Protein AF-A0A819PS19-F1 (afdb_monomer_lite)

Radius of gyration: 42.3 Å; chains: 1; bounding box: 93×49×144 Å

Structure (mmCIF, N/CA/C/O backbone):
data_AF-A0A819PS19-F1
#
_entry.id   AF-A0A819PS19-F1
#
loop_
_atom_site.group_PDB
_atom_site.id
_atom_site.type_symbol
_atom_site.label_atom_id
_atom_site.label_alt_id
_atom_site.label_comp_id
_atom_site.label_asym_id
_atom_site.label_entity_id
_atom_site.label_seq_id
_atom_site.pdbx_PDB_ins_code
_atom_site.Cartn_x
_atom_site.Cartn_y
_atom_site.Cartn_z
_atom_site.occupancy
_atom_site.B_iso_or_equiv
_atom_site.auth_seq_id
_atom_site.auth_comp_id
_atom_site.auth_asym_id
_atom_site.auth_atom_id
_atom_site.pdbx_PDB_model_num
ATOM 1 N N . MET A 1 1 ? 15.460 9.530 -66.353 1.00 40.47 1 MET A N 1
ATOM 2 C CA . MET A 1 1 ? 14.872 9.991 -65.080 1.00 40.47 1 MET A CA 1
ATOM 3 C C . MET A 1 1 ? 14.607 8.757 -64.236 1.00 40.47 1 MET A C 1
ATOM 5 O O . MET A 1 1 ? 13.684 8.017 -64.542 1.00 40.47 1 MET A O 1
ATOM 9 N N . SER A 1 2 ? 15.493 8.446 -63.293 1.00 43.25 2 SER A N 1
ATOM 10 C CA . SER A 1 2 ? 15.331 7.317 -62.375 1.00 43.25 2 SER A CA 1
ATOM 11 C C . SER A 1 2 ? 14.360 7.719 -61.266 1.00 43.25 2 SER A C 1
ATOM 13 O O . SER A 1 2 ? 14.665 8.614 -60.482 1.00 43.25 2 SER A O 1
ATOM 15 N N . ASN A 1 3 ? 13.186 7.085 -61.230 1.00 42.41 3 ASN A N 1
ATOM 16 C CA . ASN A 1 3 ? 12.263 7.154 -60.099 1.00 42.41 3 ASN A CA 1
ATOM 17 C C . ASN A 1 3 ? 12.910 6.439 -58.907 1.00 42.41 3 ASN A C 1
ATOM 19 O O . ASN A 1 3 ? 12.763 5.228 -58.755 1.00 42.41 3 ASN A O 1
ATOM 23 N N . GLU A 1 4 ? 13.659 7.168 -58.083 1.00 57.03 4 GLU A N 1
ATOM 24 C CA . GLU A 1 4 ? 14.061 6.668 -56.771 1.00 57.03 4 GLU A CA 1
ATOM 25 C C . GLU A 1 4 ? 12.809 6.615 -55.892 1.00 57.03 4 GLU A C 1
ATOM 27 O O . GLU A 1 4 ? 12.261 7.644 -55.496 1.00 57.03 4 GLU A O 1
ATOM 32 N N . GLN A 1 5 ? 12.301 5.406 -55.642 1.00 56.78 5 GLN A N 1
ATOM 33 C CA . GLN A 1 5 ? 11.269 5.220 -54.629 1.00 56.78 5 GLN A CA 1
ATOM 34 C C . GLN A 1 5 ? 11.842 5.623 -53.262 1.00 56.78 5 GLN A C 1
ATOM 36 O O . GLN A 1 5 ? 12.982 5.263 -52.953 1.00 56.78 5 GLN A O 1
ATOM 41 N N . PRO A 1 6 ? 11.080 6.358 -52.434 1.00 65.69 6 PRO A N 1
ATOM 42 C CA . PRO A 1 6 ? 11.542 6.748 -51.113 1.00 65.69 6 PRO A CA 1
ATOM 43 C C . PRO A 1 6 ? 11.797 5.499 -50.266 1.00 65.69 6 PRO A C 1
ATOM 45 O O . PRO A 1 6 ? 10.946 4.614 -50.166 1.00 65.69 6 PRO A O 1
ATOM 48 N N . LEU A 1 7 ? 12.980 5.429 -49.656 1.00 71.69 7 LEU A N 1
ATOM 49 C CA . LEU A 1 7 ? 13.324 4.367 -48.716 1.00 71.69 7 LEU A CA 1
ATOM 50 C C . LEU A 1 7 ? 12.362 4.409 -47.523 1.00 71.69 7 LEU A C 1
ATOM 52 O O . LEU A 1 7 ? 12.175 5.458 -46.904 1.00 71.69 7 LEU A O 1
ATOM 56 N N . PHE A 1 8 ? 11.770 3.262 -47.187 1.00 81.19 8 PHE A N 1
ATOM 57 C CA . PHE A 1 8 ? 10.942 3.129 -45.993 1.00 81.19 8 PHE A CA 1
ATOM 58 C C . PHE A 1 8 ? 11.834 3.133 -44.746 1.00 81.19 8 PHE A C 1
ATOM 60 O O . PHE A 1 8 ? 12.722 2.292 -44.602 1.00 81.19 8 PHE A O 1
ATOM 67 N N . VAL A 1 9 ? 11.602 4.089 -43.847 1.00 85.44 9 VAL A N 1
ATOM 68 C CA . VAL A 1 9 ? 12.339 4.232 -42.588 1.00 85.44 9 VAL A CA 1
ATOM 69 C C . VAL A 1 9 ? 11.376 3.994 -41.434 1.00 85.44 9 VAL A C 1
ATOM 71 O O . VAL A 1 9 ? 10.322 4.620 -41.361 1.00 85.44 9 VAL A O 1
ATOM 74 N N . THR A 1 10 ? 11.761 3.114 -40.511 1.00 90.69 10 THR A N 1
ATOM 75 C CA . THR A 1 10 ? 11.010 2.830 -39.285 1.00 90.69 10 THR A CA 1
ATOM 76 C C . THR A 1 10 ? 11.926 2.924 -38.072 1.00 90.69 10 THR A C 1
ATOM 78 O O . THR A 1 10 ? 13.107 2.587 -38.152 1.00 90.69 10 THR A O 1
ATOM 81 N N . SER A 1 11 ? 11.371 3.359 -36.942 1.00 90.69 11 SER A N 1
ATOM 82 C CA . SER A 1 11 ? 12.041 3.333 -35.639 1.00 90.69 11 SER A CA 1
ATOM 83 C C . SER A 1 11 ? 11.528 2.152 -34.819 1.00 90.69 11 SER A C 1
ATOM 85 O O . SER A 1 11 ? 10.361 1.782 -34.953 1.00 90.69 11 SER A O 1
ATOM 87 N N . ARG A 1 12 ? 12.406 1.544 -34.016 1.00 91.00 12 ARG A N 1
ATOM 88 C CA . ARG A 1 12 ? 12.058 0.480 -33.067 1.00 91.00 12 ARG A CA 1
ATOM 89 C C . ARG A 1 12 ? 12.872 0.607 -31.785 1.00 91.00 12 ARG A C 1
ATOM 91 O O . ARG A 1 12 ? 14.078 0.867 -31.837 1.00 91.00 12 ARG A O 1
ATOM 98 N N . LYS A 1 13 ? 12.249 0.350 -30.634 1.00 91.56 13 LYS A N 1
ATOM 99 C CA . LYS A 1 13 ? 12.945 0.269 -29.346 1.00 91.56 13 LYS A CA 1
ATOM 100 C C . LYS A 1 13 ? 13.845 -0.969 -29.312 1.00 91.56 13 LYS A C 1
ATOM 102 O O . LYS A 1 13 ? 13.382 -2.102 -29.414 1.00 91.56 13 LYS A O 1
ATOM 107 N N . ALA A 1 14 ? 15.141 -0.774 -29.084 1.00 91.38 14 ALA A N 1
ATOM 108 C CA . ALA A 1 14 ? 16.037 -1.886 -28.783 1.00 91.38 14 ALA A CA 1
ATOM 109 C C . ALA A 1 14 ? 15.707 -2.475 -27.398 1.00 91.38 14 ALA A C 1
ATOM 111 O O . ALA A 1 14 ? 15.710 -1.753 -26.399 1.00 91.38 14 ALA A O 1
ATOM 112 N N . ILE A 1 15 ? 15.430 -3.780 -27.338 1.00 88.88 15 ILE A N 1
ATOM 113 C CA . ILE A 1 15 ? 15.146 -4.495 -26.079 1.00 88.88 15 ILE A CA 1
ATOM 114 C C . ILE A 1 15 ? 16.398 -5.095 -25.434 1.00 88.88 15 ILE A C 1
ATOM 116 O O . ILE A 1 15 ? 16.404 -5.343 -24.230 1.00 88.88 15 ILE A O 1
ATOM 120 N N . ASP A 1 16 ? 17.463 -5.269 -26.216 1.00 88.44 16 ASP A N 1
ATOM 121 C CA . ASP A 1 16 ? 18.774 -5.747 -25.786 1.00 88.44 16 ASP A CA 1
ATOM 122 C C . ASP A 1 16 ? 19.903 -5.013 -26.537 1.00 88.44 16 ASP A C 1
ATOM 124 O O . ASP A 1 16 ? 19.662 -4.114 -27.346 1.00 88.44 16 ASP A O 1
ATOM 128 N N . SER A 1 17 ? 21.152 -5.383 -26.247 1.00 87.94 17 SER A N 1
ATOM 129 C CA . SER A 1 17 ? 22.355 -4.752 -26.797 1.00 87.94 17 SER A CA 1
ATOM 130 C C . SER A 1 17 ? 22.923 -5.437 -28.048 1.00 87.94 17 SER A C 1
ATOM 132 O O . SER A 1 17 ? 24.065 -5.160 -28.410 1.00 87.94 17 SER A O 1
ATOM 134 N N . SER A 1 18 ? 22.194 -6.362 -28.683 1.00 89.31 18 SER A N 1
ATOM 135 C CA . SER A 1 18 ? 22.704 -7.136 -29.831 1.00 89.31 18 SER A CA 1
ATOM 136 C C . SER A 1 18 ? 22.846 -6.306 -31.113 1.00 89.31 18 SER A C 1
ATOM 138 O O . SER A 1 18 ? 23.678 -6.609 -31.970 1.00 89.31 18 SER A O 1
ATOM 140 N N . GLY A 1 19 ? 22.049 -5.243 -31.247 1.00 89.31 19 GLY A N 1
ATOM 141 C CA . GLY A 1 19 ? 22.040 -4.367 -32.413 1.00 89.31 19 GLY A CA 1
ATOM 142 C C . GLY A 1 19 ? 23.171 -3.339 -32.407 1.00 89.31 19 GLY A C 1
ATOM 143 O O . GLY A 1 19 ? 23.540 -2.771 -31.383 1.00 89.31 19 GLY A O 1
ATOM 144 N N . SER A 1 20 ? 23.699 -3.047 -33.592 1.00 91.06 20 SER A N 1
ATOM 145 C CA . SER A 1 20 ? 24.621 -1.930 -33.812 1.00 91.06 20 SER A CA 1
ATOM 146 C C . SER A 1 20 ? 24.423 -1.334 -35.203 1.00 91.06 20 SER A C 1
ATOM 148 O O . SER A 1 20 ? 23.801 -1.955 -36.066 1.00 91.06 20 SER A O 1
ATOM 150 N N . ILE A 1 21 ? 24.989 -0.161 -35.465 1.00 89.69 21 ILE A N 1
ATOM 151 C CA . ILE A 1 21 ? 24.982 0.414 -36.814 1.00 89.69 21 ILE A CA 1
ATOM 152 C C . ILE A 1 21 ? 25.516 -0.568 -37.856 1.00 89.69 21 ILE A C 1
ATOM 154 O O . ILE A 1 21 ? 26.572 -1.179 -37.652 1.00 89.69 21 ILE A O 1
ATOM 158 N N . GLY A 1 22 ? 24.810 -0.652 -38.984 1.00 87.94 22 GLY A N 1
ATOM 159 C CA . GLY A 1 22 ? 25.116 -1.545 -40.097 1.00 87.94 22 GLY A CA 1
ATOM 160 C C . GLY A 1 22 ? 24.682 -2.988 -39.850 1.00 87.94 22 GLY A C 1
ATOM 161 O O . GLY A 1 22 ? 25.028 -3.864 -40.638 1.00 87.94 22 GLY A O 1
ATOM 162 N N . SER A 1 23 ? 23.964 -3.265 -38.757 1.00 91.56 23 SER A N 1
ATOM 163 C CA . SER A 1 23 ? 23.399 -4.596 -38.530 1.00 91.56 23 SER A CA 1
ATOM 164 C C . SER A 1 23 ? 22.212 -4.842 -39.453 1.00 91.56 23 SER A C 1
ATOM 166 O O . SER A 1 23 ? 21.422 -3.933 -39.710 1.00 91.56 23 SER A O 1
ATOM 168 N N . LEU A 1 24 ? 22.101 -6.075 -39.937 1.00 91.06 24 LEU A N 1
ATOM 169 C CA . LEU A 1 24 ? 20.977 -6.556 -40.729 1.00 91.06 24 LEU A CA 1
ATOM 170 C C . LEU A 1 24 ? 19.857 -7.022 -39.799 1.00 91.06 24 LEU A C 1
ATOM 172 O O . LEU A 1 24 ? 20.121 -7.699 -38.801 1.00 91.06 24 LEU A O 1
ATOM 176 N N . TYR A 1 25 ? 18.621 -6.673 -40.140 1.00 92.25 25 TYR A N 1
ATOM 177 C CA . TYR A 1 25 ? 17.448 -6.897 -39.304 1.00 92.25 25 TYR A CA 1
ATOM 178 C C . TYR A 1 25 ? 16.324 -7.606 -40.067 1.00 92.25 25 TYR A C 1
ATOM 180 O O . TYR A 1 25 ? 15.948 -7.206 -41.173 1.00 92.25 25 TYR A O 1
ATOM 188 N N . ASP A 1 26 ? 15.770 -8.651 -39.459 1.00 92.44 26 ASP A N 1
ATOM 189 C CA . ASP A 1 26 ? 14.541 -9.313 -39.900 1.00 92.44 26 ASP A CA 1
ATOM 190 C C . ASP A 1 26 ? 13.353 -8.743 -39.116 1.00 92.44 26 ASP A C 1
ATOM 192 O O . ASP A 1 26 ? 13.200 -9.018 -37.928 1.00 92.44 26 ASP A O 1
ATOM 196 N N . GLY A 1 27 ? 12.511 -7.947 -39.776 1.00 90.44 27 GLY A N 1
ATOM 197 C CA . GLY A 1 27 ? 11.334 -7.331 -39.174 1.00 90.44 27 GLY A CA 1
ATOM 198 C C . GLY A 1 27 ? 10.174 -8.297 -38.938 1.00 90.44 27 GLY A C 1
ATOM 199 O O . GLY A 1 27 ? 9.263 -7.939 -38.201 1.00 90.44 27 GLY A O 1
ATOM 200 N N . TYR A 1 28 ? 10.199 -9.504 -39.517 1.00 89.81 28 TYR A N 1
ATOM 201 C CA . TYR A 1 28 ? 9.181 -10.528 -39.262 1.00 89.81 28 TYR A CA 1
ATOM 202 C C . TYR A 1 28 ? 9.463 -11.308 -37.978 1.00 89.81 28 TYR A C 1
ATOM 204 O O . TYR A 1 28 ? 8.532 -11.705 -37.282 1.00 89.81 28 TYR A O 1
ATOM 212 N N . LYS A 1 29 ? 10.744 -11.535 -37.668 1.00 90.44 29 LYS A N 1
ATOM 213 C CA . LYS A 1 29 ? 11.187 -12.252 -36.458 1.00 90.44 29 LYS A CA 1
ATOM 214 C C . LYS A 1 29 ? 11.742 -11.337 -35.368 1.00 90.44 29 LYS A C 1
ATOM 216 O O . LYS A 1 29 ? 12.111 -11.812 -34.301 1.00 90.44 29 LYS A O 1
ATOM 221 N N . ASP A 1 30 ? 11.842 -10.041 -35.651 1.00 91.31 30 ASP A N 1
ATOM 222 C CA . ASP A 1 30 ? 12.485 -9.036 -34.806 1.00 91.31 30 ASP A CA 1
ATOM 223 C C . ASP A 1 30 ? 13.920 -9.409 -34.382 1.00 91.31 30 ASP A C 1
ATOM 225 O O . ASP A 1 30 ? 14.344 -9.137 -33.257 1.00 91.31 30 ASP A O 1
ATOM 229 N N . LEU A 1 31 ? 14.688 -10.017 -35.294 1.00 91.50 31 LEU A N 1
ATOM 230 C CA . LEU A 1 31 ? 16.011 -10.584 -35.019 1.00 91.50 31 LEU A CA 1
ATOM 231 C C . LEU A 1 31 ? 17.136 -9.828 -35.740 1.00 91.50 31 LEU A C 1
ATOM 233 O O . LEU A 1 31 ? 17.014 -9.440 -36.904 1.00 91.50 31 LEU A O 1
ATOM 237 N N . ILE A 1 32 ? 18.275 -9.682 -35.059 1.00 91.62 32 ILE A N 1
ATOM 238 C CA . ILE A 1 32 ? 19.528 -9.226 -35.669 1.00 91.62 32 ILE A CA 1
ATOM 239 C C . ILE A 1 32 ? 20.214 -10.422 -36.333 1.00 91.62 32 ILE A C 1
ATOM 241 O O . ILE A 1 32 ? 20.606 -11.372 -35.662 1.00 91.62 32 ILE A O 1
ATOM 245 N N . LEU A 1 33 ? 20.373 -10.370 -37.655 1.00 90.31 33 LEU A N 1
ATOM 246 C CA . LEU A 1 33 ? 20.911 -11.485 -38.445 1.00 90.31 33 LEU A CA 1
ATOM 247 C C . LEU A 1 33 ? 22.439 -11.455 -38.579 1.00 90.31 33 LEU A C 1
ATOM 249 O O . LEU A 1 33 ? 23.057 -12.454 -38.939 1.00 90.31 33 LEU A O 1
ATOM 253 N N . GLY A 1 34 ? 23.057 -10.300 -38.340 1.00 87.06 34 GLY A N 1
ATOM 254 C CA . GLY A 1 34 ? 24.488 -10.093 -38.524 1.00 87.06 34 GLY A CA 1
ATOM 255 C C . GLY A 1 34 ? 24.812 -8.636 -38.816 1.00 87.06 34 GLY A C 1
ATOM 256 O O . GLY A 1 34 ? 23.978 -7.752 -38.619 1.00 87.06 34 GLY A O 1
ATOM 257 N N . LYS A 1 35 ? 26.031 -8.375 -39.293 1.00 84.25 35 LYS A N 1
ATOM 258 C CA . LYS A 1 35 ? 26.531 -7.019 -39.519 1.00 84.25 35 LYS A CA 1
ATOM 259 C C . LYS A 1 35 ? 27.259 -6.891 -40.845 1.00 84.25 35 LYS A C 1
ATOM 261 O O . LYS A 1 35 ? 28.036 -7.762 -41.222 1.00 84.25 35 LYS A O 1
ATOM 266 N N . VAL A 1 36 ? 27.024 -5.772 -41.517 1.00 82.38 36 VAL A N 1
ATOM 267 C CA . VAL A 1 36 ? 27.782 -5.363 -42.696 1.00 82.38 36 VAL A CA 1
ATOM 268 C C . VAL A 1 36 ? 29.120 -4.787 -42.244 1.00 82.38 36 VAL A C 1
ATOM 270 O O . VAL A 1 36 ? 29.173 -3.949 -41.337 1.00 82.38 36 VAL A O 1
ATOM 273 N N . ASN A 1 37 ? 30.209 -5.232 -42.871 1.00 76.25 37 ASN A N 1
ATOM 274 C CA . ASN A 1 37 ? 31.530 -4.655 -42.649 1.00 76.25 37 ASN A CA 1
ATOM 275 C C . ASN A 1 37 ? 31.554 -3.223 -43.195 1.00 76.25 37 ASN A C 1
ATOM 277 O O . ASN A 1 37 ? 31.761 -3.003 -44.382 1.00 76.25 37 ASN A O 1
ATOM 281 N N . MET A 1 38 ? 31.313 -2.269 -42.302 1.00 70.06 38 MET A N 1
ATOM 282 C CA . MET A 1 38 ? 31.350 -0.833 -42.569 1.00 70.06 38 MET A CA 1
ATOM 283 C C . MET A 1 38 ? 32.693 -0.267 -42.118 1.00 70.06 38 MET A C 1
ATOM 285 O O . MET A 1 38 ? 33.195 -0.637 -41.046 1.00 70.06 38 MET A O 1
ATOM 289 N N . SER A 1 39 ? 33.260 0.660 -42.888 1.00 71.19 39 SER A N 1
ATOM 290 C CA . SER A 1 39 ? 34.482 1.341 -42.465 1.00 71.19 39 SER A CA 1
ATOM 291 C C . SER A 1 39 ? 34.175 2.296 -41.301 1.00 71.19 39 SER A C 1
ATOM 293 O O . SER A 1 39 ? 33.093 2.874 -41.200 1.00 71.19 39 SER A O 1
ATOM 295 N N . SER A 1 40 ? 35.113 2.482 -40.368 1.00 65.19 40 SER A N 1
ATOM 296 C CA . SER A 1 40 ? 34.901 3.371 -39.209 1.00 65.19 40 SER A CA 1
ATOM 297 C C . SER A 1 40 ? 34.660 4.834 -39.599 1.00 65.19 40 SER A C 1
ATOM 299 O O . SER A 1 40 ? 34.047 5.573 -38.833 1.00 65.19 40 SER A O 1
ATOM 301 N N . LYS A 1 41 ? 35.095 5.237 -40.800 1.00 67.88 41 LYS A N 1
ATOM 302 C CA . LYS A 1 41 ? 34.913 6.584 -41.360 1.00 67.88 41 LYS A CA 1
ATOM 303 C C . LYS A 1 41 ? 33.461 6.890 -41.753 1.00 67.88 41 LYS A C 1
ATOM 305 O O . LYS A 1 41 ? 33.131 8.050 -41.960 1.00 67.88 41 LYS A O 1
ATOM 310 N N . GLU A 1 42 ? 32.597 5.879 -41.827 1.00 67.44 42 GLU A N 1
ATOM 311 C CA . GLU A 1 42 ? 31.190 6.015 -42.236 1.00 67.44 42 GLU A CA 1
ATOM 312 C C . GLU A 1 42 ? 30.239 6.324 -41.072 1.00 67.44 42 GLU A C 1
ATOM 314 O O . GLU A 1 42 ? 29.032 6.446 -41.279 1.00 67.44 42 GLU A O 1
ATOM 319 N N . LYS A 1 43 ? 30.754 6.451 -39.843 1.00 77.25 43 LYS A N 1
ATOM 320 C CA . LYS A 1 43 ? 29.940 6.665 -38.641 1.00 77.25 43 LYS A CA 1
ATOM 321 C C . LYS A 1 43 ? 30.090 8.080 -38.111 1.00 77.25 43 LYS A C 1
ATOM 323 O O . LYS A 1 43 ? 31.200 8.579 -37.932 1.00 77.25 43 LYS A O 1
ATOM 328 N N . ARG A 1 44 ? 28.960 8.703 -37.789 1.00 79.62 44 ARG A N 1
ATOM 329 C CA . ARG A 1 44 ? 28.891 9.951 -37.035 1.00 79.62 44 ARG A CA 1
ATOM 330 C C . ARG A 1 44 ? 28.438 9.651 -35.613 1.00 79.62 44 ARG A C 1
ATOM 332 O O . ARG A 1 44 ? 27.487 8.904 -35.404 1.00 79.62 44 ARG A O 1
ATOM 339 N N . HIS A 1 45 ? 29.116 10.264 -34.651 1.00 82.69 45 HIS A N 1
ATOM 340 C CA . HIS A 1 45 ? 28.726 10.242 -33.248 1.00 82.69 45 HIS A CA 1
ATOM 341 C C . HIS A 1 45 ? 28.249 11.635 -32.855 1.00 82.69 45 HIS A C 1
ATOM 343 O O . HIS A 1 45 ? 28.994 12.607 -33.000 1.00 82.69 45 HIS A O 1
ATOM 349 N N . GLN A 1 46 ? 27.027 11.731 -32.343 1.00 83.19 46 GLN A N 1
ATOM 350 C CA . GLN A 1 46 ? 26.508 12.955 -31.755 1.00 83.19 46 GLN A CA 1
ATOM 351 C C . GLN A 1 46 ? 26.243 12.710 -30.274 1.00 83.19 46 GLN A C 1
ATOM 353 O O . GLN A 1 46 ? 25.424 11.875 -29.899 1.00 83.19 46 GLN A O 1
ATOM 358 N N . ALA A 1 47 ? 26.966 13.428 -29.414 1.00 81.31 47 ALA A N 1
ATOM 359 C CA . ALA A 1 47 ? 26.689 13.395 -27.986 1.00 81.31 47 ALA A CA 1
ATOM 360 C C . ALA A 1 47 ? 25.274 13.939 -27.751 1.00 81.31 47 ALA A C 1
ATOM 362 O O . ALA A 1 47 ? 24.964 15.062 -28.149 1.00 81.31 47 ALA A O 1
ATOM 363 N N . HIS A 1 48 ? 24.429 13.142 -27.106 1.00 78.38 48 HIS A N 1
ATOM 364 C CA . HIS A 1 48 ? 23.050 13.502 -26.819 1.00 78.38 48 HIS A CA 1
ATOM 365 C C . HIS A 1 48 ? 22.717 12.993 -25.423 1.00 78.38 48 HIS A C 1
ATOM 367 O O . HIS A 1 48 ? 22.447 11.813 -25.230 1.00 78.38 48 HIS A O 1
ATOM 373 N N . LYS A 1 49 ? 22.783 13.891 -24.436 1.00 80.75 49 LYS A N 1
ATOM 374 C CA . LYS A 1 49 ? 22.571 13.542 -23.031 1.00 80.75 49 LYS A CA 1
ATOM 375 C C . LYS A 1 49 ? 21.156 13.896 -22.620 1.00 80.75 49 LYS A C 1
ATOM 377 O O . LYS A 1 49 ? 20.867 15.064 -22.373 1.00 80.75 49 LYS A O 1
ATOM 382 N N . SER A 1 50 ? 20.299 12.892 -22.493 1.00 84.31 50 SER A N 1
ATOM 383 C CA . SER A 1 50 ? 18.962 13.071 -21.929 1.00 84.31 50 SER A CA 1
ATOM 384 C C . SER A 1 50 ? 18.690 12.042 -20.837 1.00 84.31 50 SER A C 1
ATOM 386 O O . SER A 1 50 ? 19.184 10.913 -20.866 1.00 84.31 50 SER A O 1
ATOM 388 N N . LYS A 1 51 ? 17.947 12.471 -19.815 1.00 83.38 51 LYS A N 1
ATOM 389 C CA . LYS A 1 51 ? 17.575 11.666 -18.649 1.00 83.38 51 LYS A CA 1
ATOM 390 C C . LYS A 1 51 ? 16.062 11.598 -18.576 1.00 83.38 51 LYS A C 1
ATOM 392 O O . LYS A 1 51 ? 15.398 12.625 -18.667 1.00 83.38 51 LYS A O 1
ATOM 397 N N . GLN A 1 52 ? 15.540 10.402 -18.353 1.00 83.38 52 GLN A N 1
ATOM 398 C CA . GLN A 1 52 ? 14.129 10.173 -18.089 1.00 83.38 52 GLN A CA 1
ATOM 399 C C . GLN A 1 52 ? 14.001 9.292 -16.850 1.00 83.38 52 GLN A C 1
ATOM 401 O O . GLN A 1 52 ? 14.677 8.270 -16.742 1.00 83.38 52 GLN A O 1
ATOM 406 N N . CYS A 1 53 ? 13.153 9.702 -15.914 1.00 83.56 53 CYS A N 1
ATOM 407 C CA . CYS A 1 53 ? 12.887 8.982 -14.676 1.00 83.56 53 CYS A CA 1
ATOM 408 C C . CYS A 1 53 ? 11.389 9.061 -14.384 1.00 83.56 53 CYS A C 1
ATOM 410 O O . CYS A 1 53 ? 10.816 10.146 -14.474 1.00 83.56 53 CYS A O 1
ATOM 412 N N . MET A 1 54 ? 10.756 7.934 -14.065 1.00 82.19 54 MET A N 1
ATOM 413 C CA . MET A 1 54 ? 9.349 7.897 -13.663 1.00 82.19 54 MET A CA 1
ATOM 414 C C . MET A 1 54 ? 9.065 6.713 -12.736 1.00 82.19 54 MET A C 1
ATOM 416 O O . MET A 1 54 ? 9.700 5.662 -12.838 1.00 82.19 54 MET A O 1
ATOM 420 N N . ILE A 1 55 ? 8.080 6.890 -11.855 1.00 82.56 55 ILE A N 1
ATOM 421 C CA . ILE A 1 55 ? 7.483 5.814 -11.060 1.00 82.56 55 ILE A CA 1
ATOM 422 C C . ILE A 1 55 ? 6.145 5.460 -11.705 1.00 82.56 55 ILE A C 1
ATOM 424 O O . ILE A 1 55 ? 5.310 6.334 -11.924 1.00 82.56 55 ILE A O 1
ATOM 428 N N . ILE A 1 56 ? 5.955 4.182 -12.010 1.00 82.50 56 ILE A N 1
ATOM 429 C CA . ILE A 1 56 ? 4.756 3.648 -12.654 1.00 82.50 56 ILE A CA 1
ATOM 430 C C . ILE A 1 56 ? 3.989 2.824 -11.617 1.00 82.50 56 ILE A C 1
ATOM 432 O O . ILE A 1 56 ? 4.545 1.907 -11.005 1.00 82.50 56 ILE A O 1
ATOM 436 N N . ASN A 1 57 ? 2.711 3.145 -11.421 1.00 82.75 57 ASN A N 1
ATOM 437 C CA . ASN A 1 57 ? 1.827 2.416 -10.512 1.00 82.75 57 ASN A CA 1
ATOM 438 C C . ASN A 1 57 ? 1.293 1.146 -11.185 1.00 82.75 57 ASN A C 1
ATOM 440 O O . ASN A 1 57 ? 0.818 1.209 -12.316 1.00 82.75 57 ASN A O 1
ATOM 444 N N . GLY A 1 58 ? 1.331 0.011 -10.481 1.00 75.69 58 GLY A N 1
ATOM 445 C CA . GLY A 1 58 ? 0.853 -1.274 -11.000 1.00 75.69 58 GLY A CA 1
ATOM 446 C C . GLY A 1 58 ? -0.661 -1.351 -11.236 1.00 75.69 58 GLY A C 1
ATOM 447 O O . GLY A 1 58 ? -1.089 -2.082 -12.120 1.00 75.69 58 GLY A O 1
ATOM 448 N N . ASN A 1 59 ? -1.459 -0.570 -10.497 1.00 74.62 59 ASN A N 1
ATOM 449 C CA . ASN A 1 59 ? -2.927 -0.523 -10.606 1.00 74.62 59 ASN A CA 1
ATOM 450 C C . ASN A 1 59 ? -3.441 0.760 -11.281 1.00 74.62 59 ASN A C 1
ATOM 452 O O . ASN A 1 59 ? -4.418 1.349 -10.837 1.00 74.62 59 ASN A O 1
ATOM 456 N N . ASN A 1 60 ? -2.745 1.267 -12.299 1.00 65.56 60 ASN A N 1
ATOM 457 C CA . ASN A 1 60 ? -3.315 2.345 -13.108 1.00 65.56 60 ASN A CA 1
ATOM 458 C C . ASN A 1 60 ? -4.507 1.785 -13.919 1.00 65.56 60 ASN A C 1
ATOM 460 O O . ASN A 1 60 ? -4.397 0.698 -14.487 1.00 65.56 60 ASN A O 1
ATOM 464 N N . ASP A 1 61 ? -5.618 2.528 -14.004 1.00 53.75 61 ASP A N 1
ATOM 465 C CA . ASP A 1 61 ? -6.776 2.235 -14.874 1.00 53.75 61 ASP A CA 1
ATOM 466 C C . ASP A 1 61 ? -6.356 2.028 -16.338 1.00 53.75 61 ASP A C 1
ATOM 468 O O . ASP A 1 61 ? -6.962 1.267 -17.096 1.00 53.75 61 ASP A O 1
ATOM 472 N N . GLN A 1 62 ? -5.228 2.630 -16.715 1.00 51.69 62 GLN A N 1
ATOM 473 C CA . GLN A 1 62 ? -4.394 2.147 -17.800 1.00 51.69 62 GLN A CA 1
ATOM 474 C C . GLN A 1 62 ? -3.651 0.885 -17.345 1.00 51.69 62 GLN A C 1
ATOM 476 O O . GLN A 1 62 ? -2.470 0.948 -16.999 1.00 51.69 62 GLN A O 1
ATOM 481 N N . LYS A 1 63 ? -4.307 -0.284 -17.425 1.00 55.12 63 LYS A N 1
ATOM 482 C CA . LYS A 1 63 ? -3.669 -1.626 -17.403 1.00 55.12 63 LYS A CA 1
ATOM 483 C C . LYS A 1 63 ? -2.743 -1.834 -18.613 1.00 55.12 63 LYS A C 1
ATOM 485 O O . LYS A 1 63 ? -2.675 -2.907 -19.214 1.00 55.12 63 LYS A O 1
ATOM 490 N N . GLU A 1 64 ? -2.105 -0.767 -19.066 1.00 57.84 64 GLU A N 1
ATOM 491 C CA . GLU A 1 64 ? -1.221 -0.756 -20.197 1.00 57.84 64 GLU A CA 1
ATOM 492 C C . GLU A 1 64 ? -0.010 -1.607 -19.850 1.00 57.84 64 GLU A C 1
ATOM 494 O O . GLU A 1 64 ? 0.671 -1.419 -18.845 1.00 57.84 64 GLU A O 1
ATOM 499 N N . ASN A 1 65 ? 0.214 -2.602 -20.701 1.00 74.56 65 ASN A N 1
ATOM 500 C CA . ASN A 1 65 ? 1.382 -3.461 -20.692 1.00 74.56 65 ASN A CA 1
ATOM 501 C C . ASN A 1 65 ? 2.646 -2.619 -20.437 1.00 74.56 65 ASN A C 1
ATOM 503 O O . ASN A 1 65 ? 2.880 -1.653 -21.160 1.00 74.56 65 ASN A O 1
ATOM 507 N N . ILE A 1 66 ? 3.459 -2.987 -19.440 1.00 81.44 66 ILE A N 1
ATOM 508 C CA . ILE A 1 66 ? 4.659 -2.234 -19.026 1.00 81.44 66 ILE A CA 1
ATOM 509 C C . ILE A 1 66 ? 5.567 -1.903 -20.218 1.00 81.44 66 ILE A C 1
ATOM 511 O O . ILE A 1 66 ? 6.139 -0.815 -20.276 1.00 81.44 66 ILE A O 1
ATOM 515 N N . LEU A 1 67 ? 5.651 -2.802 -21.206 1.00 86.50 67 LEU A N 1
ATOM 516 C CA . LEU A 1 67 ? 6.408 -2.572 -22.434 1.00 86.50 67 LEU A CA 1
ATOM 517 C C . LEU A 1 67 ? 5.897 -1.344 -23.203 1.00 86.50 67 LEU A C 1
ATOM 519 O O . LEU A 1 67 ? 6.696 -0.562 -23.704 1.00 86.50 67 LEU A O 1
ATOM 523 N N . LYS A 1 68 ? 4.580 -1.126 -23.249 1.00 86.44 68 LYS A N 1
ATOM 524 C CA . LYS A 1 68 ? 3.972 0.065 -23.857 1.00 86.44 68 LYS A CA 1
ATOM 525 C C . LYS A 1 68 ? 4.395 1.336 -23.117 1.00 86.44 68 LYS A C 1
ATOM 527 O O . LYS A 1 68 ? 4.781 2.307 -23.759 1.00 86.44 68 LYS A O 1
ATOM 532 N N . ILE A 1 69 ? 4.393 1.303 -21.783 1.00 80.94 69 ILE A N 1
ATOM 533 C CA . ILE A 1 69 ? 4.754 2.453 -20.938 1.00 80.94 69 ILE A CA 1
ATOM 534 C C . ILE A 1 69 ? 6.217 2.866 -21.157 1.00 80.94 69 ILE A C 1
ATOM 536 O O . ILE A 1 69 ? 6.525 4.053 -21.239 1.00 80.94 69 ILE A O 1
ATOM 540 N N . ILE A 1 70 ? 7.125 1.899 -21.324 1.00 83.12 70 ILE A N 1
ATOM 541 C CA . ILE A 1 70 ? 8.542 2.178 -21.620 1.00 83.12 70 ILE A CA 1
ATOM 542 C C . ILE A 1 70 ? 8.810 2.453 -23.115 1.00 83.12 70 ILE A C 1
ATOM 544 O O . ILE A 1 70 ? 9.971 2.608 -23.517 1.00 83.12 70 ILE A O 1
ATOM 548 N N . GLY A 1 71 ? 7.758 2.545 -23.936 1.00 87.50 71 GLY A N 1
ATOM 549 C CA . GLY A 1 71 ? 7.817 2.922 -25.347 1.00 87.50 71 GLY A CA 1
ATOM 550 C C . GLY A 1 71 ? 8.236 1.800 -26.297 1.00 87.50 71 GLY A C 1
ATOM 551 O O . GLY A 1 71 ? 8.921 2.085 -27.271 1.00 87.50 71 GLY A O 1
ATOM 552 N N . VAL A 1 72 ? 7.894 0.542 -26.004 1.00 90.31 72 VAL A N 1
ATOM 553 C CA . VAL A 1 72 ? 8.008 -0.573 -26.961 1.00 90.31 72 VAL A CA 1
ATOM 554 C C . VAL A 1 72 ? 6.782 -0.579 -27.870 1.00 90.31 72 VAL A C 1
ATOM 556 O O . VAL A 1 72 ? 5.640 -0.578 -27.398 1.00 90.31 72 VAL A O 1
ATOM 559 N N . GLU A 1 73 ? 7.030 -0.616 -29.173 1.00 92.25 73 GLU A N 1
ATOM 560 C CA . GLU A 1 73 ? 6.019 -0.598 -30.224 1.00 92.25 73 GLU A CA 1
ATOM 561 C C . GLU A 1 73 ? 5.131 -1.856 -30.194 1.00 92.25 73 GLU A C 1
ATOM 563 O O . GLU A 1 73 ? 5.527 -2.917 -29.703 1.00 92.25 73 GLU A O 1
ATOM 568 N N . ASN A 1 74 ? 3.902 -1.754 -30.708 1.00 91.38 74 ASN A N 1
ATOM 569 C CA . ASN A 1 74 ? 2.913 -2.835 -30.619 1.00 91.38 74 ASN A CA 1
ATOM 570 C C . ASN A 1 74 ? 3.356 -4.104 -31.359 1.00 91.38 74 ASN A C 1
ATOM 572 O O . ASN A 1 74 ? 3.124 -5.208 -30.870 1.00 91.38 74 ASN A O 1
ATOM 576 N N . GLU A 1 75 ? 4.014 -3.944 -32.502 1.00 91.69 75 GLU A N 1
ATOM 577 C CA . GLU A 1 75 ? 4.524 -5.029 -33.336 1.00 91.69 75 GLU A CA 1
ATOM 578 C C . GLU A 1 75 ? 5.595 -5.818 -32.580 1.00 91.69 75 GLU A C 1
ATOM 580 O O . GLU A 1 75 ? 5.513 -7.038 -32.476 1.00 91.69 75 GLU A O 1
ATOM 585 N N . LEU A 1 76 ? 6.553 -5.116 -31.969 1.00 91.56 76 LEU A N 1
ATOM 586 C CA . LEU A 1 76 ? 7.614 -5.738 -31.182 1.00 91.56 76 LEU A CA 1
ATOM 587 C C . LEU A 1 76 ? 7.062 -6.397 -29.911 1.00 91.56 76 LEU A C 1
ATOM 589 O O . LEU A 1 76 ? 7.479 -7.494 -29.543 1.00 91.56 76 LEU A O 1
ATOM 593 N N . ARG A 1 77 ? 6.072 -5.776 -29.258 1.00 91.62 77 ARG A N 1
ATOM 594 C CA . ARG A 1 77 ? 5.357 -6.392 -28.130 1.00 91.62 77 ARG A CA 1
ATOM 595 C C . ARG A 1 77 ? 4.702 -7.709 -28.531 1.00 91.62 77 ARG A C 1
ATOM 597 O O . ARG A 1 77 ? 4.790 -8.670 -27.772 1.00 91.62 77 ARG A O 1
ATOM 604 N N . LEU A 1 78 ? 4.057 -7.757 -29.697 1.00 91.31 78 LEU A N 1
ATOM 605 C CA . LEU A 1 78 ? 3.439 -8.976 -30.206 1.00 91.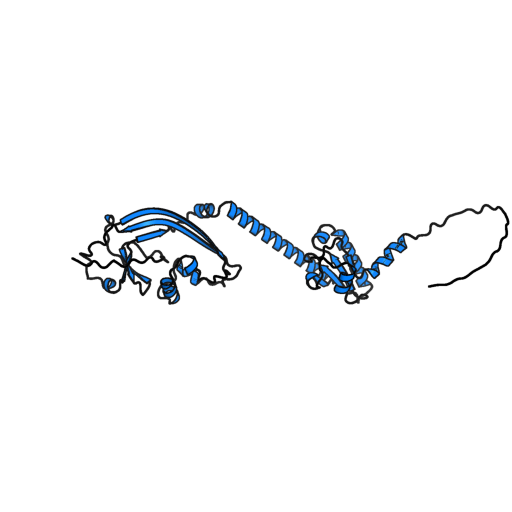31 78 LEU A CA 1
ATOM 606 C C . LEU A 1 78 ? 4.493 -10.060 -30.459 1.00 91.31 78 LEU A C 1
ATOM 608 O O . LEU A 1 78 ? 4.318 -11.180 -29.987 1.00 91.31 78 LEU A O 1
ATOM 612 N N . SER A 1 79 ? 5.612 -9.726 -31.103 1.00 92.00 79 SER A N 1
ATOM 613 C CA . SER A 1 79 ? 6.707 -10.675 -31.343 1.00 92.00 79 SER A CA 1
ATOM 614 C C . SER A 1 79 ? 7.291 -11.258 -30.055 1.00 92.00 79 SER A C 1
ATOM 616 O O . SER A 1 79 ? 7.542 -12.462 -29.982 1.00 92.00 79 SER A O 1
ATOM 618 N N . ILE A 1 80 ? 7.459 -10.431 -29.018 1.00 91.25 80 ILE A N 1
ATOM 619 C CA . ILE A 1 80 ? 7.917 -10.874 -27.694 1.00 91.25 80 ILE A CA 1
ATOM 620 C C . ILE A 1 80 ? 6.889 -11.824 -27.056 1.00 91.25 80 ILE A C 1
ATOM 622 O O . ILE A 1 80 ? 7.260 -12.869 -26.526 1.00 91.25 80 ILE A O 1
ATOM 626 N N . LEU A 1 81 ? 5.594 -11.491 -27.112 1.00 89.25 81 LEU A N 1
ATOM 627 C CA . LEU A 1 81 ? 4.525 -12.323 -26.540 1.00 89.25 81 LEU A CA 1
ATOM 628 C C . LEU A 1 81 ? 4.362 -13.665 -27.267 1.00 89.25 81 LEU A C 1
ATOM 630 O O . LEU A 1 81 ? 4.025 -14.664 -26.635 1.00 89.25 81 LEU A O 1
ATOM 634 N N . LEU A 1 82 ? 4.627 -13.696 -28.574 1.00 91.69 82 LEU A N 1
ATOM 635 C CA . LEU A 1 82 ? 4.623 -14.907 -29.396 1.00 91.69 82 LEU A CA 1
ATOM 636 C C . LEU A 1 82 ? 5.921 -15.728 -29.280 1.00 91.69 82 LEU A C 1
ATOM 638 O O . LEU A 1 82 ? 6.059 -16.734 -29.971 1.00 91.69 82 LEU A O 1
ATOM 642 N N . ASN A 1 83 ? 6.865 -15.324 -28.419 1.00 90.06 83 ASN A N 1
ATOM 643 C CA . ASN A 1 83 ? 8.181 -15.950 -28.255 1.00 90.06 83 ASN A CA 1
ATOM 644 C C . ASN A 1 83 ? 8.979 -16.057 -29.570 1.00 90.06 83 ASN A C 1
ATOM 646 O O . ASN A 1 83 ? 9.749 -16.996 -29.760 1.00 90.06 83 ASN A O 1
ATOM 650 N N . LEU A 1 84 ? 8.815 -15.093 -30.485 1.00 89.88 84 LEU A N 1
ATOM 651 C CA . LEU A 1 84 ? 9.655 -15.001 -31.688 1.00 89.88 84 LEU A CA 1
ATOM 652 C C . LEU A 1 84 ? 11.079 -14.531 -31.353 1.00 89.88 84 LEU A C 1
ATOM 654 O O . LEU A 1 84 ? 11.995 -14.706 -32.155 1.00 89.88 84 LEU A O 1
ATOM 658 N N . ARG A 1 85 ? 11.256 -13.951 -30.159 1.00 85.94 85 ARG A N 1
ATOM 659 C CA . ARG A 1 85 ? 12.523 -13.458 -29.628 1.00 85.94 85 ARG A CA 1
ATOM 660 C C . ARG A 1 85 ? 12.669 -13.797 -28.151 1.00 85.94 85 ARG A C 1
ATOM 662 O O . ARG A 1 85 ? 11.690 -13.777 -27.405 1.00 85.94 85 ARG A O 1
ATOM 669 N N . ASP A 1 86 ? 13.911 -14.031 -27.740 1.00 86.38 86 ASP A N 1
ATOM 670 C CA . ASP A 1 86 ? 14.256 -14.250 -26.340 1.00 86.38 86 ASP A CA 1
ATOM 671 C C . ASP A 1 86 ? 13.945 -13.014 -25.494 1.00 86.38 86 ASP A C 1
ATOM 673 O O . ASP A 1 86 ? 14.299 -11.878 -25.832 1.00 86.38 86 ASP A O 1
ATOM 677 N N . LYS A 1 87 ? 13.317 -13.256 -24.345 1.00 89.88 87 LYS A N 1
ATOM 678 C CA . LYS A 1 87 ? 12.898 -12.228 -23.395 1.00 89.88 87 LYS A CA 1
ATOM 679 C C . LYS A 1 87 ? 14.085 -11.751 -22.558 1.00 89.88 87 LYS A C 1
ATOM 681 O O . LYS A 1 87 ? 14.230 -12.086 -21.388 1.00 89.88 87 LYS A O 1
ATOM 686 N N . THR A 1 88 ? 14.982 -10.993 -23.175 1.00 87.62 88 THR A N 1
ATOM 687 C CA . THR A 1 88 ? 16.185 -10.452 -22.527 1.00 87.62 88 THR A CA 1
ATOM 688 C C . THR A 1 88 ? 16.105 -8.934 -22.346 1.00 87.62 88 THR A C 1
ATOM 690 O O . THR A 1 88 ? 15.227 -8.259 -22.898 1.00 87.62 88 THR A O 1
ATOM 693 N N . GLY A 1 89 ? 17.002 -8.382 -21.522 1.00 87.88 89 GLY A N 1
ATOM 694 C CA . GLY A 1 89 ? 17.111 -6.939 -21.300 1.00 87.88 89 GLY A CA 1
ATOM 695 C C . GLY A 1 89 ? 15.799 -6.310 -20.822 1.00 87.88 89 GLY A C 1
ATOM 696 O O . GLY A 1 89 ? 15.249 -6.716 -19.801 1.00 87.88 89 GLY A O 1
ATOM 697 N N . LEU A 1 90 ? 15.289 -5.321 -21.563 1.00 86.56 90 LEU A N 1
ATOM 698 C CA . LEU A 1 90 ? 14.033 -4.632 -21.235 1.00 86.56 90 LEU A CA 1
ATOM 699 C C . LEU A 1 90 ? 12.805 -5.541 -21.346 1.00 86.56 90 LEU A C 1
ATOM 701 O O . LEU A 1 90 ? 11.823 -5.316 -20.644 1.00 86.56 90 LEU A O 1
ATOM 705 N N . SER A 1 91 ? 12.843 -6.548 -22.220 1.00 89.12 91 SER A N 1
ATOM 706 C CA . SER A 1 91 ? 11.688 -7.423 -22.448 1.00 89.12 91 SER A CA 1
ATOM 707 C C . SER A 1 91 ? 11.482 -8.452 -21.339 1.00 89.12 91 SER A C 1
ATOM 709 O O . SER A 1 91 ? 10.350 -8.864 -21.127 1.00 89.12 91 SER A O 1
ATOM 711 N N . ALA A 1 92 ? 12.522 -8.779 -20.562 1.00 89.81 92 ALA A N 1
ATOM 712 C CA . ALA A 1 92 ? 12.448 -9.719 -19.438 1.00 89.81 92 ALA A CA 1
ATOM 713 C C . ALA A 1 92 ? 11.437 -9.301 -18.352 1.00 89.81 92 ALA A C 1
ATOM 715 O O . ALA A 1 92 ? 10.988 -10.128 -17.565 1.00 89.81 92 ALA A O 1
ATOM 716 N N . ILE A 1 93 ? 11.035 -8.024 -18.318 1.00 86.88 93 ILE A N 1
ATOM 717 C CA . ILE A 1 93 ? 10.035 -7.518 -17.371 1.00 86.88 93 ILE A CA 1
ATOM 718 C C . ILE A 1 93 ? 8.668 -8.199 -17.509 1.00 86.88 93 ILE A C 1
ATOM 720 O O . ILE A 1 93 ? 7.888 -8.183 -16.561 1.00 86.88 93 ILE A O 1
ATOM 724 N N . ILE A 1 94 ? 8.363 -8.805 -18.662 1.00 86.06 94 ILE A N 1
ATOM 725 C CA . ILE A 1 94 ? 7.106 -9.546 -18.836 1.00 86.06 94 ILE A CA 1
ATOM 726 C C . ILE A 1 94 ? 7.084 -10.868 -18.073 1.00 86.06 94 ILE A C 1
ATOM 728 O O . ILE A 1 94 ? 6.004 -11.378 -17.800 1.00 86.06 94 ILE A O 1
ATOM 732 N N . ASP A 1 95 ? 8.256 -11.399 -17.721 1.00 85.38 95 ASP A N 1
ATOM 733 C CA . ASP A 1 95 ? 8.392 -12.614 -16.917 1.00 85.38 95 ASP A CA 1
ATOM 734 C C . ASP A 1 95 ? 8.473 -12.284 -15.414 1.00 85.38 95 ASP A C 1
ATOM 736 O O . ASP A 1 95 ? 8.890 -13.112 -14.604 1.00 85.38 95 ASP A O 1
ATOM 740 N N . TYR A 1 96 ? 8.088 -11.064 -15.016 1.00 83.75 96 TYR A N 1
ATOM 741 C CA . TYR A 1 96 ? 7.986 -10.684 -13.612 1.00 83.75 96 TYR A CA 1
ATOM 742 C C . TYR A 1 96 ? 7.004 -11.614 -12.884 1.00 83.75 96 TYR A C 1
ATOM 744 O O . TYR A 1 96 ? 5.810 -11.634 -13.171 1.00 83.75 96 TYR A O 1
ATOM 752 N N . SER A 1 97 ? 7.527 -12.395 -11.937 1.00 77.38 97 SER A N 1
ATOM 753 C CA . SER A 1 97 ? 6.821 -13.532 -11.335 1.00 77.38 97 SER A CA 1
ATOM 754 C C . SER A 1 97 ? 5.747 -13.150 -10.318 1.00 77.38 97 SER A C 1
ATOM 756 O O . SER A 1 97 ? 4.913 -13.985 -9.975 1.00 77.38 97 SER A O 1
ATOM 758 N N . ASN A 1 98 ? 5.779 -11.922 -9.793 1.00 79.88 98 ASN A N 1
ATOM 759 C CA . ASN A 1 98 ? 4.840 -11.504 -8.757 1.00 79.88 98 ASN A CA 1
ATOM 760 C C . ASN A 1 98 ? 3.592 -10.863 -9.376 1.00 79.88 98 ASN A C 1
ATOM 762 O O . ASN A 1 98 ? 3.704 -10.130 -10.362 1.00 79.88 98 ASN A O 1
ATOM 766 N N . PRO A 1 99 ? 2.411 -11.061 -8.767 1.00 79.62 99 PRO A N 1
ATOM 767 C CA . PRO A 1 99 ? 1.206 -10.355 -9.172 1.00 79.62 99 PRO A CA 1
ATOM 768 C C . PRO A 1 99 ? 1.425 -8.840 -9.147 1.00 79.62 99 PRO A C 1
ATOM 770 O O . PRO A 1 99 ? 1.898 -8.285 -8.153 1.00 79.62 99 PRO A O 1
ATOM 773 N N . ILE A 1 100 ? 1.060 -8.173 -10.239 1.00 80.81 100 ILE A N 1
ATOM 774 C CA . ILE A 1 100 ? 1.043 -6.713 -10.309 1.00 80.81 100 ILE A CA 1
ATOM 775 C C . ILE A 1 100 ? -0.276 -6.241 -9.697 1.00 80.81 100 ILE A C 1
ATOM 777 O O . ILE A 1 100 ? -1.345 -6.580 -10.201 1.00 80.81 100 ILE A O 1
ATOM 781 N N . ASN A 1 101 ? -0.200 -5.479 -8.609 1.00 81.69 101 ASN A N 1
ATOM 782 C CA . ASN A 1 101 ? -1.356 -4.957 -7.881 1.00 81.69 101 ASN A CA 1
ATOM 783 C C . ASN A 1 101 ? -1.188 -3.461 -7.545 1.00 81.69 101 ASN A C 1
ATOM 785 O O . ASN A 1 101 ? -0.248 -2.794 -7.989 1.00 81.69 101 ASN A O 1
ATOM 789 N N . GLU A 1 102 ? -2.103 -2.917 -6.744 1.00 81.12 102 GLU A N 1
ATOM 790 C CA . GLU A 1 102 ? -2.109 -1.510 -6.308 1.00 81.12 102 GLU A CA 1
ATOM 791 C C . GLU A 1 102 ? -0.941 -1.082 -5.433 1.00 81.12 102 GLU A C 1
ATOM 793 O O . GLU A 1 102 ? -0.666 0.117 -5.326 1.00 81.12 102 GLU A O 1
ATOM 798 N N . TYR A 1 103 ? -0.192 -2.039 -4.899 1.00 83.12 103 TYR A N 1
ATOM 799 C CA . TYR A 1 103 ? 1.012 -1.806 -4.115 1.00 83.12 103 TYR A CA 1
ATOM 800 C C . TYR A 1 103 ? 2.293 -1.984 -4.942 1.00 83.12 103 TYR A C 1
ATOM 802 O O . TYR A 1 103 ? 3.365 -1.566 -4.511 1.00 83.12 103 TYR A O 1
ATOM 810 N N . THR A 1 104 ? 2.212 -2.532 -6.159 1.00 80.94 104 THR A N 1
ATOM 811 C CA . THR A 1 104 ? 3.370 -2.661 -7.051 1.00 80.94 104 THR A CA 1
ATOM 812 C C . THR A 1 104 ? 3.762 -1.299 -7.631 1.00 80.94 104 THR A C 1
ATOM 814 O O . THR A 1 104 ? 2.922 -0.541 -8.128 1.00 80.94 104 THR A O 1
ATOM 817 N N . ARG A 1 105 ? 5.056 -0.968 -7.586 1.00 83.75 105 ARG A N 1
ATOM 818 C CA . ARG A 1 105 ? 5.634 0.241 -8.192 1.00 83.75 105 ARG A CA 1
ATOM 819 C C . ARG A 1 105 ? 6.806 -0.157 -9.079 1.00 83.75 105 ARG A C 1
ATOM 821 O O . ARG A 1 105 ? 7.712 -0.844 -8.614 1.00 83.75 105 ARG A O 1
ATOM 828 N N . PHE A 1 106 ? 6.813 0.297 -10.329 1.00 83.12 106 PHE A N 1
ATOM 829 C CA . PHE A 1 106 ? 7.961 0.141 -11.219 1.00 83.12 106 PHE A CA 1
ATOM 830 C C . PHE A 1 106 ? 8.735 1.448 -11.289 1.00 83.12 106 PHE A C 1
ATOM 832 O O . PHE A 1 106 ? 8.170 2.505 -11.562 1.00 83.12 106 PHE A O 1
ATOM 839 N N . PHE A 1 107 ? 10.040 1.372 -11.063 1.00 84.25 107 PHE A N 1
ATOM 840 C CA . PHE A 1 107 ? 10.944 2.495 -11.250 1.00 84.25 107 PHE A CA 1
ATOM 841 C C . PHE A 1 107 ? 11.589 2.388 -12.632 1.00 84.25 107 PHE A C 1
ATOM 843 O O . PHE A 1 107 ? 12.394 1.488 -12.874 1.00 84.25 107 PHE A O 1
ATOM 850 N N . TYR A 1 108 ? 11.230 3.289 -13.545 1.00 84.38 108 TYR A N 1
ATOM 851 C CA . TYR A 1 108 ? 11.837 3.360 -14.871 1.00 84.38 108 TYR A CA 1
ATOM 852 C C . TYR A 1 108 ? 12.862 4.486 -14.920 1.00 84.38 108 TYR A C 1
ATOM 854 O O . TYR A 1 108 ? 12.547 5.651 -14.667 1.00 84.38 108 TYR A O 1
ATOM 862 N N . TYR A 1 109 ? 14.082 4.130 -15.311 1.00 85.12 109 TYR A N 1
ATOM 863 C CA . TYR A 1 109 ? 15.175 5.063 -15.527 1.00 85.12 109 TYR A CA 1
ATOM 864 C C . TYR A 1 109 ? 15.780 4.856 -16.911 1.00 85.12 109 TYR A C 1
ATOM 866 O O . TYR A 1 109 ? 16.052 3.732 -17.333 1.00 85.12 109 TYR A O 1
ATOM 874 N N . SER A 1 110 ? 16.034 5.957 -17.612 1.00 84.38 110 SER A N 1
ATOM 875 C CA . SER A 1 110 ? 16.692 5.942 -18.906 1.00 84.38 110 SER A CA 1
ATOM 876 C C . SER A 1 110 ? 17.680 7.085 -19.049 1.00 84.38 110 SER A C 1
ATOM 878 O O . SER A 1 110 ? 17.377 8.229 -18.713 1.00 84.38 110 SER A O 1
ATOM 880 N N . TYR A 1 111 ? 18.852 6.771 -19.595 1.00 86.69 111 TYR A N 1
ATOM 881 C CA . TYR A 1 111 ? 19.896 7.740 -19.899 1.00 86.69 111 TYR A CA 1
ATOM 882 C C . TYR A 1 111 ? 20.373 7.538 -21.334 1.00 86.69 111 TYR A C 1
ATOM 884 O O . TYR A 1 111 ? 21.024 6.537 -21.640 1.00 86.69 111 TYR A O 1
ATOM 892 N N . LEU A 1 112 ? 20.019 8.474 -22.209 1.00 87.81 112 LEU A N 1
ATOM 893 C CA . LEU A 1 112 ? 20.578 8.556 -23.551 1.00 87.81 112 LEU A CA 1
ATOM 894 C C . LEU A 1 112 ? 21.942 9.236 -23.440 1.00 87.81 112 LEU A C 1
ATOM 896 O O . LEU A 1 112 ? 22.051 10.277 -22.795 1.00 87.81 112 LEU A O 1
ATOM 900 N N . ASP A 1 113 ? 22.977 8.603 -23.988 1.00 87.44 113 ASP A N 1
ATOM 901 C CA . ASP A 1 113 ? 24.356 9.101 -23.927 1.00 87.44 113 ASP A CA 1
ATOM 902 C C . ASP A 1 113 ? 24.767 9.746 -25.253 1.00 87.44 113 ASP A C 1
ATOM 904 O O . ASP A 1 113 ? 25.327 10.848 -25.298 1.00 87.44 113 ASP A O 1
ATOM 908 N N . ARG A 1 114 ? 24.473 9.046 -26.350 1.00 88.81 114 ARG A N 1
ATOM 909 C CA . ARG A 1 114 ? 24.796 9.480 -27.704 1.00 88.81 114 ARG A CA 1
ATOM 910 C C . ARG A 1 114 ? 23.874 8.839 -28.724 1.00 88.81 114 ARG A C 1
ATOM 912 O O . ARG A 1 114 ? 23.367 7.742 -28.505 1.00 88.81 114 ARG A O 1
ATOM 919 N N . GLU A 1 115 ? 23.765 9.503 -29.856 1.00 91.31 115 GLU A N 1
ATOM 920 C CA . GLU A 1 115 ? 23.238 8.943 -31.089 1.00 91.31 115 GLU A CA 1
ATOM 921 C C . GLU A 1 115 ? 24.423 8.570 -31.985 1.00 91.31 115 GLU A C 1
ATOM 923 O O . GLU A 1 115 ? 25.423 9.297 -32.085 1.00 91.31 115 GLU A O 1
ATOM 928 N N . GLU A 1 116 ? 24.335 7.407 -32.612 1.00 90.94 116 GLU A N 1
ATOM 929 C CA . GLU A 1 116 ? 25.237 7.013 -33.678 1.00 90.94 116 GLU A CA 1
ATOM 930 C C . GLU A 1 116 ? 24.426 6.942 -34.985 1.00 90.94 116 GLU A C 1
ATOM 932 O O . GLU A 1 116 ? 23.331 6.378 -35.010 1.00 90.94 116 GLU A O 1
ATOM 937 N N . GLN A 1 117 ? 24.987 7.435 -36.091 1.00 90.38 117 GLN A N 1
ATOM 938 C CA . GLN A 1 117 ? 24.334 7.437 -37.406 1.00 90.38 117 GLN A CA 1
ATOM 939 C C . GLN A 1 117 ? 25.323 7.097 -38.536 1.00 90.38 117 GLN A C 1
ATOM 941 O O . GLN A 1 117 ? 26.504 7.449 -38.466 1.00 90.38 117 GLN A O 1
ATOM 946 N N . LEU A 1 118 ? 24.849 6.427 -39.593 1.00 84.94 118 LEU A N 1
ATOM 947 C CA . LEU A 1 118 ? 25.576 6.273 -40.861 1.00 84.94 118 LEU A CA 1
ATOM 948 C C . LEU A 1 118 ? 25.573 7.572 -41.668 1.00 84.94 118 LEU A C 1
ATOM 950 O O . LEU A 1 118 ? 24.539 8.225 -41.789 1.00 84.94 118 LEU A O 1
ATOM 954 N N . TYR A 1 119 ? 26.716 7.926 -42.255 1.00 78.81 119 TYR A N 1
ATOM 955 C CA . TYR A 1 119 ? 26.839 9.107 -43.111 1.00 78.81 119 TYR A CA 1
ATOM 956 C C . TYR A 1 119 ? 25.819 9.105 -44.262 1.00 78.81 119 TYR A C 1
ATOM 958 O O . TYR A 1 119 ? 25.475 8.047 -44.783 1.00 78.81 119 TYR A O 1
ATOM 966 N N . ASN A 1 120 ? 25.357 10.304 -44.648 1.00 62.03 120 ASN A N 1
ATOM 967 C CA . ASN A 1 120 ? 24.308 10.549 -45.646 1.00 62.03 120 ASN A CA 1
ATOM 968 C C . ASN A 1 120 ? 24.669 10.004 -47.032 1.00 62.03 120 ASN A C 1
ATOM 970 O O . ASN A 1 120 ? 25.218 10.706 -47.877 1.00 62.03 120 ASN A O 1
ATOM 974 N N . ASN A 1 121 ? 24.398 8.720 -47.195 1.00 57.53 121 ASN A N 1
ATOM 975 C CA . ASN A 1 121 ? 23.926 7.970 -48.346 1.00 57.53 121 ASN A CA 1
ATOM 976 C C . ASN A 1 121 ? 24.085 6.515 -47.900 1.00 57.53 121 ASN A C 1
ATOM 978 O O . ASN A 1 121 ? 25.196 6.164 -47.487 1.00 57.53 121 ASN A O 1
ATOM 982 N N . PRO A 1 122 ? 23.043 5.655 -47.945 1.00 55.03 122 PRO A N 1
ATOM 983 C CA . PRO A 1 122 ? 23.303 4.225 -47.845 1.00 55.03 122 PRO A CA 1
ATOM 984 C C . PRO A 1 122 ? 24.409 3.961 -48.869 1.00 55.03 122 PRO A C 1
ATOM 986 O O . PRO A 1 122 ? 24.252 4.409 -50.014 1.00 55.03 122 PRO A O 1
ATOM 989 N N . PRO A 1 123 ? 25.570 3.407 -48.463 1.00 52.75 123 PRO A N 1
ATOM 990 C CA . PRO A 1 123 ? 26.662 3.193 -49.395 1.00 52.75 123 PRO A CA 1
ATOM 991 C C . PRO A 1 123 ? 26.030 2.546 -50.612 1.00 52.75 123 PRO A C 1
ATOM 993 O O . PRO A 1 123 ? 25.246 1.608 -50.434 1.00 52.75 123 PRO A O 1
ATOM 996 N N . LYS A 1 124 ? 26.269 3.092 -51.819 1.00 53.78 124 LYS A N 1
ATOM 997 C CA . LYS A 1 124 ? 25.916 2.373 -53.049 1.00 53.78 124 LYS A CA 1
ATOM 998 C C . LYS A 1 124 ? 26.361 0.948 -52.757 1.00 53.78 124 LYS A C 1
ATOM 1000 O O . LYS A 1 124 ? 27.548 0.779 -52.476 1.00 53.78 124 LYS A O 1
ATOM 1005 N N . MET A 1 125 ? 25.420 -0.001 -52.648 1.00 52.84 125 MET A N 1
ATOM 1006 C CA . MET A 1 125 ? 25.638 -1.366 -52.134 1.00 52.84 125 MET A CA 1
ATOM 1007 C C . MET A 1 125 ? 26.501 -2.164 -53.134 1.00 52.84 125 MET A C 1
ATOM 1009 O O . MET A 1 125 ? 26.221 -3.310 -53.449 1.00 52.84 125 MET A O 1
ATOM 1013 N N . GLN A 1 126 ? 27.525 -1.537 -53.709 1.00 49.16 126 GLN A N 1
ATOM 1014 C CA . GLN A 1 126 ? 28.254 -1.917 -54.907 1.00 49.16 126 GLN A CA 1
ATOM 1015 C C . GLN A 1 126 ? 29.269 -3.029 -54.656 1.00 49.16 126 GLN A C 1
ATOM 1017 O O . GLN A 1 126 ? 29.964 -3.425 -55.582 1.00 49.16 126 GLN A O 1
ATOM 1022 N N . SER A 1 127 ? 29.314 -3.593 -53.452 1.00 50.62 127 SER A N 1
ATOM 1023 C CA . SER A 1 127 ? 29.958 -4.884 -53.215 1.00 50.62 127 SER A CA 1
ATOM 1024 C C . SER A 1 127 ? 29.497 -5.501 -51.897 1.00 50.62 127 SER A C 1
ATOM 1026 O O . SER A 1 127 ? 30.293 -5.828 -51.015 1.00 50.62 127 SER A O 1
ATOM 1028 N N . PHE A 1 128 ? 28.187 -5.711 -51.749 1.00 54.50 128 PHE A N 1
ATOM 1029 C CA . PHE A 1 128 ? 27.765 -6.815 -50.891 1.00 54.50 128 PHE A CA 1
ATOM 1030 C C . PHE A 1 128 ? 28.237 -8.090 -51.583 1.00 54.50 128 PHE A C 1
ATOM 1032 O O . PHE A 1 128 ? 27.703 -8.460 -52.621 1.00 54.50 128 PHE A O 1
ATOM 1039 N N . ASN A 1 129 ? 29.286 -8.727 -51.059 1.00 52.31 129 ASN A N 1
ATOM 1040 C CA . ASN A 1 129 ? 29.651 -10.072 -51.491 1.00 52.31 129 ASN A CA 1
ATOM 1041 C C . ASN A 1 129 ? 28.398 -10.949 -51.326 1.00 52.31 129 ASN A C 1
ATOM 1043 O O . ASN A 1 129 ? 27.980 -11.210 -50.197 1.00 52.31 129 ASN A O 1
ATOM 1047 N N . GLU A 1 130 ? 27.798 -11.371 -52.440 1.00 53.34 130 GLU A N 1
ATOM 1048 C CA . GLU A 1 130 ? 26.524 -12.111 -52.548 1.00 53.34 130 GLU A CA 1
ATOM 1049 C C . GLU A 1 130 ? 26.542 -13.497 -51.864 1.00 53.34 130 GLU A C 1
ATOM 1051 O O . GLU A 1 130 ? 25.608 -14.286 -51.968 1.00 53.34 130 GLU A O 1
ATOM 1056 N N . SER A 1 131 ? 27.613 -13.837 -51.149 1.00 50.28 131 SER A N 1
ATOM 1057 C CA . SER A 1 131 ? 27.897 -15.186 -50.671 1.00 50.28 131 SER A CA 1
ATOM 1058 C C . SER A 1 131 ? 27.370 -15.514 -49.268 1.00 50.28 131 SER A C 1
ATOM 1060 O O . SER A 1 131 ? 27.548 -16.649 -48.824 1.00 50.28 131 SER A O 1
ATOM 1062 N N . SER A 1 132 ? 26.684 -14.606 -48.556 1.00 60.69 132 SER A N 1
ATOM 1063 C CA . SER A 1 132 ? 26.081 -14.941 -47.253 1.00 60.69 132 SER A CA 1
ATOM 1064 C C . SER A 1 132 ? 24.564 -15.152 -47.343 1.00 60.69 132 SER A C 1
ATOM 1066 O O . SER A 1 132 ? 23.794 -14.215 -47.533 1.00 60.69 132 SER A O 1
ATOM 1068 N N . LYS A 1 133 ? 24.110 -16.399 -47.119 1.00 63.47 133 LYS A N 1
ATOM 1069 C CA . LYS A 1 133 ? 22.682 -16.799 -47.034 1.00 63.47 133 LYS A CA 1
ATOM 1070 C C . LYS A 1 133 ? 21.826 -15.866 -46.160 1.00 63.47 133 LYS A C 1
ATOM 1072 O O . LYS A 1 133 ? 20.635 -15.713 -46.412 1.00 63.47 133 LYS A O 1
ATOM 1077 N N . LEU A 1 134 ? 22.439 -15.218 -45.167 1.00 60.75 134 LEU A N 1
ATOM 1078 C CA . LEU A 1 134 ? 21.822 -14.241 -44.262 1.00 60.75 134 LEU A CA 1
ATOM 1079 C C . LEU A 1 134 ? 21.185 -13.042 -44.991 1.00 60.75 134 LEU A C 1
ATOM 1081 O O . LEU A 1 134 ? 20.231 -12.463 -44.480 1.00 60.75 134 LEU A O 1
ATOM 1085 N N . GLN A 1 135 ? 21.670 -12.689 -46.186 1.00 61.41 135 GLN A N 1
ATOM 1086 C CA . GLN A 1 135 ? 21.156 -11.560 -46.971 1.00 61.41 135 GLN A CA 1
ATOM 1087 C C . GLN A 1 135 ? 19.743 -11.806 -47.509 1.00 61.41 135 GLN A C 1
ATOM 1089 O O . GLN A 1 135 ? 18.980 -10.861 -47.659 1.00 61.41 135 GLN A O 1
ATOM 1094 N N . THR A 1 136 ? 19.363 -13.067 -47.738 1.00 66.00 136 THR A N 1
ATOM 1095 C CA . THR A 1 136 ? 18.047 -13.410 -48.310 1.00 66.00 136 THR A CA 1
ATOM 1096 C C . THR A 1 136 ? 16.877 -13.217 -47.340 1.00 66.00 136 THR A C 1
ATOM 1098 O O . THR A 1 136 ? 15.730 -13.209 -47.773 1.00 66.00 136 THR A O 1
ATOM 1101 N N . ILE A 1 137 ? 17.154 -13.058 -46.041 1.00 85.88 137 ILE A N 1
ATOM 1102 C CA . ILE A 1 137 ? 16.136 -12.980 -44.977 1.00 85.88 137 ILE A CA 1
ATOM 1103 C C . ILE A 1 137 ? 16.110 -11.581 -44.332 1.00 85.88 137 ILE A C 1
ATOM 1105 O O . ILE A 1 137 ? 15.138 -11.204 -43.681 1.00 85.88 137 ILE A O 1
ATOM 1109 N N . ALA A 1 138 ? 17.162 -10.778 -44.516 1.00 88.94 138 ALA A N 1
ATOM 1110 C CA . ALA A 1 138 ? 17.212 -9.423 -43.983 1.00 88.94 138 ALA A CA 1
ATOM 1111 C C . ALA A 1 138 ? 16.201 -8.516 -44.698 1.00 88.94 138 ALA A C 1
ATOM 1113 O O . ALA A 1 138 ? 16.174 -8.431 -45.921 1.00 88.94 138 ALA A O 1
ATOM 1114 N N . THR A 1 139 ? 15.405 -7.795 -43.915 1.00 90.81 139 THR A N 1
ATOM 1115 C CA . THR A 1 139 ? 14.388 -6.854 -44.421 1.00 90.81 139 THR A CA 1
ATOM 1116 C C . THR A 1 139 ? 14.813 -5.397 -44.261 1.00 90.81 139 THR A C 1
ATOM 1118 O O . THR A 1 139 ? 14.364 -4.539 -45.012 1.00 90.81 139 THR A O 1
ATOM 1121 N N . HIS A 1 140 ? 15.675 -5.110 -43.280 1.00 90.94 140 HIS A N 1
ATOM 1122 C CA . HIS A 1 140 ? 16.125 -3.764 -42.939 1.00 90.94 140 HIS A CA 1
ATOM 1123 C C . HIS A 1 140 ? 17.618 -3.759 -42.584 1.00 90.94 140 HIS A C 1
ATOM 1125 O O . HIS A 1 140 ? 18.210 -4.790 -42.251 1.00 90.94 140 HIS A O 1
ATOM 1131 N N . ILE A 1 141 ? 18.216 -2.568 -42.601 1.00 89.69 141 ILE A N 1
ATOM 1132 C CA . ILE A 1 141 ? 19.553 -2.291 -42.070 1.00 89.69 141 ILE A CA 1
ATOM 1133 C C . ILE A 1 141 ? 19.460 -1.174 -41.029 1.00 89.69 141 ILE A C 1
ATOM 1135 O O . ILE A 1 141 ? 18.746 -0.192 -41.224 1.00 89.69 141 ILE A O 1
ATOM 1139 N N . ILE A 1 142 ? 20.186 -1.309 -39.920 1.00 91.88 142 ILE A N 1
ATOM 1140 C CA . ILE A 1 142 ? 20.224 -0.283 -38.872 1.00 91.88 142 ILE A CA 1
ATOM 1141 C C . ILE A 1 142 ? 21.121 0.871 -39.322 1.00 91.88 142 ILE A C 1
ATOM 1143 O O . ILE A 1 142 ? 22.344 0.723 -39.403 1.00 91.88 142 ILE A O 1
ATOM 1147 N N . THR A 1 143 ? 20.513 2.026 -39.580 1.00 89.25 143 THR A N 1
ATOM 1148 C CA . THR A 1 143 ? 21.205 3.241 -40.037 1.00 89.25 143 THR A CA 1
ATOM 1149 C C . THR A 1 143 ? 21.453 4.258 -38.928 1.00 89.25 143 THR A C 1
ATOM 1151 O O . THR A 1 143 ? 22.431 5.000 -38.999 1.00 89.25 143 THR A O 1
ATOM 1154 N N . VAL A 1 144 ? 20.609 4.263 -37.895 1.00 90.31 144 VAL A N 1
ATOM 1155 C CA . VAL A 1 144 ? 20.695 5.138 -36.720 1.00 90.31 144 VAL A CA 1
ATOM 1156 C C . VAL A 1 144 ? 20.460 4.295 -35.471 1.00 90.31 144 VAL A C 1
ATOM 1158 O O . VAL A 1 144 ? 19.621 3.393 -35.484 1.00 90.31 144 VAL A O 1
ATOM 1161 N N . ILE A 1 145 ? 21.205 4.560 -34.400 1.00 91.19 145 ILE A N 1
ATOM 1162 C CA . ILE A 1 145 ? 20.974 3.942 -33.095 1.00 91.19 145 ILE A CA 1
ATOM 1163 C C . ILE A 1 145 ? 21.204 4.938 -31.960 1.00 91.19 145 ILE A C 1
ATOM 1165 O O . ILE A 1 145 ? 22.252 5.576 -31.853 1.00 91.19 145 ILE A O 1
ATOM 1169 N N . ASP A 1 146 ? 20.227 4.994 -31.063 1.00 91.06 146 ASP A N 1
ATOM 1170 C CA . ASP A 1 146 ? 20.335 5.674 -29.781 1.00 91.06 146 ASP A CA 1
ATOM 1171 C C . ASP A 1 146 ? 21.050 4.777 -28.773 1.00 91.06 146 ASP A C 1
ATOM 1173 O O . ASP A 1 146 ? 20.519 3.755 -28.324 1.00 91.06 146 ASP A O 1
ATOM 1177 N N . VAL A 1 147 ? 22.257 5.167 -28.373 1.00 85.94 147 VAL A N 1
ATOM 1178 C CA . VAL A 1 147 ? 23.046 4.416 -27.400 1.00 85.94 147 VAL A CA 1
ATOM 1179 C C . VAL A 1 147 ? 22.792 4.954 -26.001 1.00 85.94 147 VAL A C 1
ATOM 1181 O O . VAL A 1 147 ? 23.152 6.079 -25.640 1.00 85.94 147 VAL A O 1
ATOM 1184 N N . ARG A 1 148 ? 22.207 4.092 -25.171 1.00 82.62 148 ARG A N 1
ATOM 1185 C CA . ARG A 1 148 ? 22.006 4.333 -23.742 1.00 82.62 148 ARG A CA 1
ATOM 1186 C C . ARG A 1 148 ? 23.159 3.704 -22.972 1.00 82.62 148 ARG A C 1
ATOM 1188 O O . ARG A 1 148 ? 23.460 2.525 -23.155 1.00 82.62 148 ARG A O 1
ATOM 1195 N N . SER A 1 149 ? 23.845 4.471 -22.127 1.00 66.06 149 SER A N 1
ATOM 1196 C CA . SER A 1 149 ? 24.967 3.910 -21.369 1.00 66.06 149 SER A CA 1
ATOM 1197 C C . SER A 1 149 ? 24.435 2.985 -20.266 1.00 66.06 149 SER A C 1
ATOM 1199 O O . SER A 1 149 ? 23.752 3.449 -19.356 1.00 66.06 149 SER A O 1
ATOM 1201 N N . GLY A 1 150 ? 24.782 1.695 -20.312 1.00 55.28 150 GLY A N 1
ATOM 1202 C CA . GLY A 1 150 ? 24.438 0.721 -19.261 1.00 55.28 150 GLY A CA 1
ATOM 1203 C C . GLY A 1 150 ? 25.220 0.912 -17.954 1.00 55.28 150 GLY A C 1
ATOM 1204 O O . GLY A 1 150 ? 24.886 0.322 -16.932 1.00 55.28 150 GLY A O 1
ATOM 1205 N N . LYS A 1 151 ? 26.249 1.771 -17.954 1.00 49.81 151 LYS A N 1
ATOM 1206 C CA . LYS A 1 151 ? 26.927 2.204 -16.730 1.00 49.81 151 LYS A CA 1
ATOM 1207 C C . LYS A 1 151 ? 26.133 3.339 -16.109 1.00 49.81 151 LYS A C 1
ATOM 1209 O O . LYS A 1 151 ? 26.510 4.505 -16.216 1.00 49.81 151 LYS A O 1
ATOM 1214 N N . ILE A 1 152 ? 25.052 2.987 -15.423 1.00 50.81 152 ILE A N 1
ATOM 1215 C CA . ILE A 1 152 ? 24.498 3.900 -14.439 1.00 50.81 152 ILE A CA 1
ATOM 1216 C C . ILE A 1 152 ? 25.582 4.079 -13.378 1.00 50.81 152 ILE A C 1
ATOM 1218 O O . ILE A 1 152 ? 25.841 3.183 -12.577 1.00 50.81 152 ILE A O 1
ATOM 1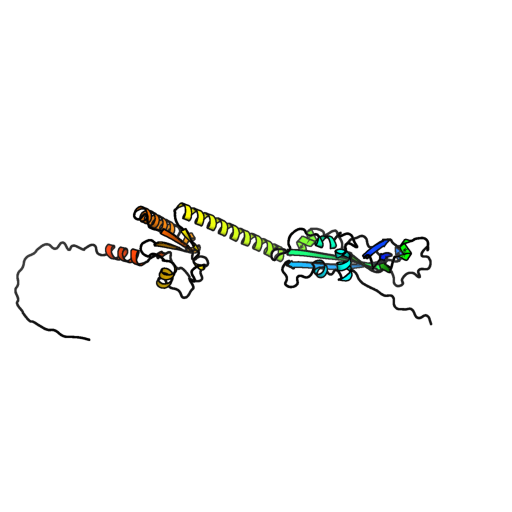222 N N . ARG A 1 153 ? 26.285 5.214 -13.388 1.00 49.94 153 ARG A N 1
ATOM 1223 C CA . ARG A 1 153 ? 27.089 5.570 -12.220 1.00 49.94 153 ARG A CA 1
ATOM 1224 C C . ARG A 1 153 ? 26.070 5.760 -11.100 1.00 49.94 153 ARG A C 1
ATOM 1226 O O . ARG A 1 153 ? 25.228 6.641 -11.237 1.00 49.94 153 ARG A O 1
ATOM 1233 N N . VAL A 1 154 ? 26.123 4.944 -10.048 1.00 52.19 154 VAL A N 1
ATOM 1234 C CA . VAL A 1 154 ? 25.311 5.065 -8.819 1.00 52.19 154 VAL A CA 1
ATOM 1235 C C . VAL A 1 154 ? 25.067 6.529 -8.397 1.00 52.19 154 VAL A C 1
ATOM 1237 O O . VAL A 1 154 ? 23.901 6.886 -8.231 1.00 52.19 154 VAL A O 1
ATOM 1240 N N . PRO A 1 155 ? 26.069 7.441 -8.412 1.00 55.97 155 PRO A N 1
ATOM 1241 C CA . PRO A 1 155 ? 25.839 8.858 -8.093 1.00 55.97 155 PRO A CA 1
ATOM 1242 C C . PRO A 1 155 ? 24.828 9.593 -8.997 1.00 55.97 155 PRO A C 1
ATOM 1244 O O . PRO A 1 155 ? 24.299 10.628 -8.614 1.00 55.97 155 PRO A O 1
ATOM 1247 N N . THR A 1 156 ? 24.523 9.084 -10.192 1.00 55.34 156 THR A N 1
ATOM 1248 C CA . THR A 1 156 ? 23.500 9.636 -11.102 1.00 55.34 156 THR A CA 1
ATOM 1249 C C . THR A 1 156 ? 22.084 9.215 -10.713 1.00 55.34 156 THR A C 1
ATOM 1251 O O . THR A 1 156 ? 21.153 9.970 -10.985 1.00 55.34 156 THR A O 1
ATOM 1254 N N . ILE A 1 157 ? 21.915 8.038 -10.091 1.00 51.84 157 ILE A N 1
ATOM 1255 C CA . ILE A 1 157 ? 20.651 7.637 -9.452 1.00 51.84 157 ILE A CA 1
ATOM 1256 C C . ILE A 1 157 ? 20.485 8.438 -8.168 1.00 51.84 157 ILE A C 1
ATOM 1258 O O . ILE A 1 157 ? 19.421 9.005 -7.978 1.00 51.84 157 ILE A O 1
ATOM 1262 N N . ASP A 1 158 ? 21.535 8.585 -7.357 1.00 52.22 158 ASP A N 1
ATOM 1263 C CA . ASP A 1 158 ? 21.486 9.405 -6.137 1.00 52.22 158 ASP A CA 1
ATOM 1264 C C . ASP A 1 158 ? 21.207 10.886 -6.430 1.00 52.22 158 ASP A C 1
ATOM 1266 O O . ASP A 1 158 ? 20.547 11.554 -5.646 1.00 52.22 158 ASP A O 1
ATOM 1270 N N . GLN A 1 159 ? 21.659 11.409 -7.576 1.00 58.22 159 GLN A N 1
ATOM 1271 C CA . GLN A 1 159 ? 21.295 12.753 -8.043 1.00 58.22 159 GLN A CA 1
ATOM 1272 C C . GLN A 1 159 ? 19.881 12.832 -8.643 1.00 58.22 159 GLN A C 1
ATOM 1274 O O . GLN A 1 159 ? 19.241 13.875 -8.536 1.00 58.22 159 GLN A O 1
ATOM 1279 N N . ALA A 1 160 ? 19.401 11.775 -9.314 1.00 54.31 160 ALA A N 1
ATOM 1280 C CA . ALA A 1 160 ? 18.057 11.729 -9.909 1.00 54.31 160 ALA A CA 1
ATOM 1281 C C . ALA A 1 160 ? 16.962 11.477 -8.858 1.00 54.31 160 ALA A C 1
ATOM 1283 O O . ALA A 1 160 ? 15.851 11.996 -8.964 1.00 54.31 160 ALA A O 1
ATOM 1284 N N . LEU A 1 161 ? 17.296 10.729 -7.810 1.00 55.81 161 LEU A N 1
ATOM 1285 C CA . LEU A 1 161 ? 16.632 10.733 -6.517 1.00 55.81 161 LEU A CA 1
ATOM 1286 C C . LEU A 1 161 ? 17.068 12.006 -5.789 1.00 55.81 161 LEU A C 1
ATOM 1288 O O . LEU A 1 161 ? 17.819 11.945 -4.821 1.00 55.81 161 LEU A O 1
ATOM 1292 N N . SER A 1 162 ? 16.642 13.168 -6.287 1.00 63.47 162 SER A N 1
ATOM 1293 C CA . SER A 1 162 ? 16.888 14.454 -5.633 1.00 63.47 162 SER A CA 1
ATOM 1294 C C . SER A 1 162 ? 16.640 14.358 -4.122 1.00 63.47 162 SER A C 1
ATOM 1296 O O . SER A 1 162 ? 15.818 13.558 -3.662 1.00 63.47 162 SER A O 1
ATOM 1298 N N . SER A 1 163 ? 17.313 15.202 -3.336 1.00 62.72 163 SER A N 1
ATOM 1299 C CA . SER A 1 163 ? 17.139 15.254 -1.876 1.00 62.72 163 SER A CA 1
ATOM 1300 C C . SER A 1 163 ? 15.666 15.294 -1.450 1.00 62.72 163 SER A C 1
ATOM 1302 O O . SER A 1 163 ? 15.327 14.694 -0.437 1.00 62.72 163 SER A O 1
ATOM 1304 N N . SER A 1 164 ? 14.790 15.909 -2.255 1.00 66.06 164 SER A N 1
ATOM 1305 C CA . SER A 1 164 ? 13.336 15.933 -2.060 1.00 66.06 164 SER A CA 1
ATOM 1306 C C . SER A 1 164 ? 12.658 14.559 -2.171 1.00 66.06 164 SER A C 1
ATOM 1308 O O . SER A 1 164 ? 11.797 14.233 -1.357 1.00 66.06 164 SER A O 1
ATOM 1310 N N . ASN A 1 165 ? 13.046 13.722 -3.138 1.00 67.25 165 ASN A N 1
ATOM 1311 C CA . ASN A 1 165 ? 12.510 12.365 -3.281 1.00 67.25 165 ASN A CA 1
ATOM 1312 C C . ASN A 1 165 ? 13.051 11.453 -2.178 1.00 67.25 165 ASN A C 1
ATOM 1314 O O . ASN A 1 165 ? 12.308 10.647 -1.623 1.00 67.25 165 ASN A O 1
ATOM 1318 N N . GLN A 1 166 ? 14.325 11.612 -1.805 1.00 69.38 166 GLN A N 1
ATOM 1319 C CA . GLN A 1 166 ? 14.888 10.894 -0.662 1.00 69.38 166 GLN A CA 1
ATOM 1320 C C . GLN A 1 166 ? 14.231 11.305 0.656 1.00 69.38 166 GLN A C 1
ATOM 1322 O O . GLN A 1 166 ? 13.943 10.434 1.474 1.00 69.38 166 GLN A O 1
ATOM 1327 N N . SER A 1 167 ? 13.990 12.601 0.880 1.00 75.25 167 SER A N 1
ATOM 1328 C CA . SER A 1 167 ? 13.299 13.069 2.081 1.00 75.25 167 SER A CA 1
ATOM 1329 C C . SER A 1 167 ? 11.870 12.555 2.111 1.00 75.25 167 SER A C 1
ATOM 1331 O O . SER A 1 167 ? 11.456 12.045 3.140 1.00 75.25 167 SER A O 1
ATOM 1333 N N . PHE A 1 168 ? 11.154 12.602 0.982 1.00 77.31 168 PHE A N 1
ATOM 1334 C CA . PHE A 1 168 ? 9.804 12.055 0.881 1.00 77.31 168 PHE A CA 1
ATOM 1335 C C . PHE A 1 168 ? 9.776 10.564 1.227 1.00 77.31 168 PHE A C 1
ATOM 1337 O O . PHE A 1 168 ? 9.072 10.177 2.151 1.00 77.31 168 PHE A O 1
ATOM 1344 N N . ILE A 1 169 ? 10.606 9.742 0.573 1.00 76.81 169 ILE A N 1
ATOM 1345 C CA . ILE A 1 169 ? 10.669 8.295 0.835 1.00 76.81 169 ILE A CA 1
ATOM 1346 C C . ILE A 1 169 ? 11.034 8.018 2.298 1.00 76.81 169 ILE A C 1
ATOM 1348 O O . ILE A 1 169 ? 10.410 7.172 2.933 1.00 76.81 169 ILE A O 1
ATOM 1352 N N . LYS A 1 170 ? 12.019 8.731 2.860 1.00 80.31 170 LYS A N 1
ATOM 1353 C CA . LYS A 1 170 ? 12.407 8.579 4.271 1.00 80.31 170 LYS A CA 1
ATOM 1354 C C . LYS A 1 170 ? 11.265 8.935 5.218 1.00 80.31 170 LYS A C 1
ATOM 1356 O O . LYS A 1 170 ? 11.045 8.197 6.174 1.00 80.31 170 LYS A O 1
ATOM 1361 N N . THR A 1 171 ? 10.548 10.025 4.952 1.00 82.38 171 THR A N 1
ATOM 1362 C CA . THR A 1 171 ? 9.369 10.421 5.727 1.00 82.38 171 THR A CA 1
ATOM 1363 C C . THR A 1 171 ? 8.283 9.357 5.618 1.00 82.38 171 THR A C 1
ATOM 1365 O O . THR A 1 171 ? 7.850 8.853 6.642 1.00 82.38 171 THR A O 1
ATOM 1368 N N . THR A 1 172 ? 7.946 8.887 4.415 1.00 78.12 172 THR A N 1
ATOM 1369 C CA . THR A 1 172 ? 6.934 7.837 4.224 1.00 78.12 172 THR A CA 1
ATOM 1370 C C . THR A 1 172 ? 7.299 6.526 4.926 1.00 78.12 172 THR A C 1
ATOM 1372 O O . THR A 1 172 ? 6.443 5.911 5.555 1.00 78.12 172 THR A O 1
ATOM 1375 N N . ILE A 1 173 ? 8.563 6.091 4.861 1.00 80.69 173 ILE A N 1
ATOM 1376 C CA . ILE A 1 173 ? 9.031 4.891 5.578 1.00 80.69 173 ILE A CA 1
ATOM 1377 C C . ILE A 1 173 ? 8.919 5.094 7.092 1.00 80.69 173 ILE A C 1
ATOM 1379 O O . ILE A 1 173 ? 8.504 4.182 7.810 1.00 80.69 173 ILE A O 1
ATOM 1383 N N . ARG A 1 174 ? 9.282 6.282 7.587 1.00 86.19 174 ARG A N 1
ATOM 1384 C CA . ARG A 1 174 ? 9.169 6.625 9.005 1.00 86.19 174 ARG A CA 1
ATOM 1385 C C . ARG A 1 174 ? 7.709 6.621 9.456 1.00 86.19 174 ARG A C 1
ATOM 1387 O O . ARG A 1 174 ? 7.416 5.982 10.459 1.00 86.19 174 ARG A O 1
ATOM 1394 N N . ASP A 1 175 ? 6.816 7.255 8.705 1.00 84.12 175 ASP A N 1
ATOM 1395 C CA . ASP A 1 175 ? 5.382 7.317 9.003 1.00 84.12 175 ASP A CA 1
ATOM 1396 C C . ASP A 1 175 ? 4.759 5.917 9.002 1.00 84.12 175 ASP A C 1
ATOM 1398 O O . ASP A 1 175 ? 4.037 5.555 9.926 1.00 84.12 175 ASP A O 1
ATOM 1402 N N . LEU A 1 176 ? 5.115 5.073 8.026 1.00 85.06 176 LEU A N 1
ATOM 1403 C CA . LEU A 1 176 ? 4.689 3.673 8.004 1.00 85.06 176 LEU A CA 1
ATOM 1404 C C . LEU A 1 176 ? 5.193 2.904 9.232 1.00 85.06 176 LEU A C 1
ATOM 1406 O O . LEU A 1 176 ? 4.446 2.131 9.823 1.00 85.06 176 LEU A O 1
ATOM 1410 N N . THR A 1 177 ? 6.450 3.115 9.625 1.00 86.31 177 THR A N 1
ATOM 1411 C CA . THR A 1 177 ? 7.032 2.466 10.809 1.00 86.31 177 THR A CA 1
ATOM 1412 C C . THR A 1 177 ? 6.299 2.884 12.083 1.00 86.31 177 THR A C 1
ATOM 1414 O O . THR A 1 177 ? 6.033 2.038 12.934 1.00 86.31 177 THR A O 1
ATOM 1417 N N . LEU A 1 178 ? 5.943 4.167 12.206 1.00 86.31 178 LEU A N 1
ATOM 1418 C CA . LEU A 1 178 ? 5.139 4.674 13.319 1.00 86.31 178 LEU A CA 1
ATOM 1419 C C . LEU A 1 178 ? 3.752 4.023 13.334 1.00 86.31 178 LEU A C 1
ATOM 1421 O O . LEU A 1 178 ? 3.380 3.443 14.347 1.00 86.31 178 LEU A O 1
ATOM 1425 N N . ASN A 1 179 ? 3.054 3.994 12.197 1.00 84.56 179 ASN A N 1
ATOM 1426 C CA . ASN A 1 179 ? 1.731 3.372 12.089 1.00 84.56 179 ASN A CA 1
ATOM 1427 C C . ASN A 1 179 ? 1.751 1.871 12.427 1.00 84.56 179 ASN A C 1
ATOM 1429 O O . ASN A 1 179 ? 0.836 1.364 13.073 1.00 84.56 179 ASN A O 1
ATOM 1433 N N . LEU A 1 180 ? 2.792 1.143 12.006 1.00 88.00 180 LEU A N 1
ATOM 1434 C CA . LEU A 1 180 ? 2.953 -0.277 12.336 1.00 88.00 180 LEU A CA 1
ATOM 1435 C C . LEU A 1 180 ? 3.205 -0.498 13.830 1.00 88.00 180 LEU A C 1
ATOM 1437 O O . LEU A 1 180 ? 2.699 -1.469 14.394 1.00 88.00 180 LEU A O 1
ATOM 1441 N N . ASN A 1 181 ? 3.973 0.384 14.471 1.00 90.50 181 ASN A N 1
ATOM 1442 C CA . ASN A 1 181 ? 4.191 0.322 15.913 1.00 90.50 181 ASN A CA 1
ATOM 1443 C C . ASN A 1 181 ? 2.903 0.632 16.682 1.00 90.50 181 ASN A C 1
ATOM 1445 O O . ASN A 1 181 ? 2.550 -0.146 17.563 1.00 90.50 181 ASN A O 1
ATOM 1449 N N . ASP A 1 182 ? 2.164 1.675 16.296 1.00 87.69 182 ASP A N 1
ATOM 1450 C CA . ASP A 1 182 ? 0.873 2.019 16.903 1.00 87.69 182 ASP A CA 1
ATOM 1451 C C . ASP A 1 182 ? -0.126 0.855 16.777 1.00 87.69 182 ASP A C 1
ATOM 1453 O O . ASP A 1 182 ? -0.774 0.471 17.752 1.00 87.69 182 ASP A O 1
ATOM 1457 N N . LEU A 1 183 ? -0.195 0.209 15.606 1.00 90.44 183 LEU A N 1
ATOM 1458 C CA . LEU A 1 183 ? -1.044 -0.966 15.392 1.00 90.44 183 LEU A CA 1
ATOM 1459 C C . LEU A 1 183 ? -0.616 -2.159 16.261 1.00 90.44 183 LEU A C 1
ATOM 1461 O O . LEU A 1 183 ? -1.459 -2.879 16.802 1.00 90.44 183 LEU A O 1
ATOM 1465 N N . LYS A 1 184 ? 0.694 -2.373 16.420 1.00 93.56 184 LYS A N 1
ATOM 1466 C CA . LYS A 1 184 ? 1.234 -3.425 17.287 1.00 93.56 184 LYS A CA 1
ATOM 1467 C C . LYS A 1 184 ? 0.893 -3.165 18.755 1.00 93.56 184 LYS A C 1
ATOM 1469 O O . LYS A 1 184 ? 0.469 -4.088 19.449 1.00 93.56 184 LYS A O 1
ATOM 1474 N N . GLU A 1 185 ? 1.054 -1.931 19.227 1.00 93.50 185 GLU A N 1
ATOM 1475 C CA . GLU A 1 185 ? 0.671 -1.525 20.583 1.00 93.50 185 GLU A CA 1
ATOM 1476 C C . GLU A 1 185 ? -0.831 -1.706 20.815 1.00 93.50 185 GLU A C 1
ATOM 1478 O O . GLU A 1 185 ? -1.228 -2.272 21.835 1.00 93.50 185 GLU A O 1
ATOM 1483 N N . LYS A 1 186 ? -1.664 -1.338 19.834 1.00 94.31 186 LYS A N 1
ATOM 1484 C CA . LYS A 1 186 ? -3.109 -1.578 19.874 1.00 94.31 186 LYS A CA 1
ATOM 1485 C C . LYS A 1 186 ? -3.437 -3.064 20.000 1.00 94.31 186 LYS A C 1
ATOM 1487 O O . LYS A 1 186 ? -4.235 -3.448 20.851 1.00 94.31 186 LYS A O 1
ATOM 1492 N N . GLY A 1 187 ? -2.782 -3.911 19.206 1.00 95.50 187 GLY A N 1
ATOM 1493 C CA . GLY A 1 187 ? -2.940 -5.363 19.290 1.00 95.50 187 GLY A CA 1
ATOM 1494 C C . GLY A 1 187 ? -2.544 -5.925 20.660 1.00 95.50 187 GLY A C 1
ATOM 1495 O O . GLY A 1 187 ? -3.239 -6.785 21.201 1.00 95.50 187 GLY A O 1
ATOM 1496 N N . HIS A 1 188 ? -1.461 -5.428 21.266 1.00 97.06 188 HIS A N 1
ATOM 1497 C CA . HIS A 1 188 ? -1.086 -5.801 22.635 1.00 97.06 188 HIS A CA 1
ATOM 1498 C C . HIS A 1 188 ? -2.136 -5.367 23.660 1.00 97.06 188 HIS A C 1
ATOM 1500 O O . HIS A 1 188 ? -2.532 -6.172 24.499 1.00 97.06 188 HIS A O 1
ATOM 1506 N N . PHE A 1 189 ? -2.633 -4.137 23.550 1.00 96.62 189 PHE A N 1
ATOM 1507 C CA . PHE A 1 189 ? -3.673 -3.616 24.428 1.00 96.62 189 PHE A CA 1
ATOM 1508 C C . PHE A 1 189 ? -4.967 -4.444 24.364 1.00 96.62 189 PHE A C 1
ATOM 1510 O O . PHE A 1 189 ? -5.519 -4.786 25.408 1.00 96.62 189 PHE A O 1
ATOM 1517 N N . ILE A 1 190 ? -5.419 -4.823 23.163 1.00 97.38 190 ILE A N 1
ATOM 1518 C CA . ILE A 1 190 ? -6.604 -5.677 22.969 1.00 97.38 190 ILE A CA 1
ATOM 1519 C C . ILE A 1 190 ? -6.393 -7.056 23.606 1.00 97.38 190 ILE A C 1
ATOM 1521 O O . ILE A 1 190 ? -7.236 -7.512 24.374 1.00 97.38 190 ILE A O 1
ATOM 1525 N N . ASN A 1 191 ? -5.239 -7.687 23.377 1.00 97.31 191 ASN A N 1
ATOM 1526 C CA . ASN A 1 191 ? -4.915 -8.970 24.010 1.00 97.31 191 ASN A CA 1
ATOM 1527 C C . ASN A 1 191 ? -4.908 -8.876 25.548 1.00 97.31 191 ASN A C 1
ATOM 1529 O O . ASN A 1 191 ? -5.353 -9.794 26.238 1.00 97.31 191 ASN A O 1
ATOM 1533 N N . ASP A 1 192 ? -4.409 -7.772 26.106 1.00 97.62 192 ASP A N 1
ATOM 1534 C CA . ASP A 1 192 ? -4.403 -7.545 27.553 1.00 97.62 192 ASP A CA 1
ATOM 1535 C C . ASP A 1 192 ? -5.806 -7.278 28.120 1.00 97.62 192 ASP A C 1
ATOM 1537 O O . ASP A 1 192 ? -6.070 -7.618 29.276 1.00 97.62 192 ASP A O 1
ATOM 1541 N N . LEU A 1 193 ? -6.716 -6.695 27.333 1.00 97.75 193 LEU A N 1
ATOM 1542 C CA . LEU A 1 193 ? -8.137 -6.591 27.678 1.00 97.75 193 LEU A CA 1
ATOM 1543 C C . LEU A 1 193 ? -8.793 -7.977 27.724 1.00 97.75 193 LEU A C 1
ATOM 1545 O O . LEU A 1 193 ? -9.413 -8.321 28.731 1.00 97.75 193 LEU A O 1
ATOM 1549 N N . GLU A 1 194 ? -8.594 -8.800 26.695 1.00 97.25 194 GLU A N 1
ATOM 1550 C CA . GLU A 1 194 ? -9.174 -10.148 26.613 1.00 97.25 194 GLU A CA 1
ATOM 1551 C C . GLU A 1 194 ? -8.702 -11.059 27.752 1.00 97.25 194 GLU A C 1
ATOM 1553 O O . GLU A 1 194 ? -9.502 -11.767 28.366 1.00 97.25 194 GLU A O 1
ATOM 1558 N N . ARG A 1 195 ? -7.417 -10.981 28.121 1.00 97.81 195 ARG A N 1
ATOM 1559 C CA . ARG A 1 195 ? -6.864 -11.683 29.296 1.00 97.81 195 ARG A CA 1
ATOM 1560 C C . ARG A 1 195 ? -7.544 -11.293 30.607 1.00 97.81 195 ARG A C 1
ATOM 1562 O O . ARG A 1 195 ? -7.564 -12.089 31.542 1.00 97.81 195 ARG A O 1
ATOM 1569 N N . GLN A 1 196 ? -8.084 -10.081 30.680 1.00 97.69 196 GLN A N 1
ATOM 1570 C CA . GLN A 1 196 ? -8.847 -9.571 31.818 1.00 97.69 196 GLN A CA 1
ATOM 1571 C C . GLN A 1 196 ? -10.362 -9.735 31.639 1.00 97.69 196 GLN A C 1
ATOM 1573 O O . GLN A 1 196 ? -11.129 -9.098 32.355 1.00 97.69 196 GLN A O 1
ATOM 1578 N N . GLN A 1 197 ? -10.791 -10.588 30.703 1.00 97.94 197 GLN A N 1
ATOM 1579 C CA . GLN A 1 197 ? -12.194 -10.895 30.412 1.00 97.94 197 GLN A CA 1
ATOM 1580 C C . GLN A 1 197 ? -12.998 -9.721 29.831 1.00 97.94 197 GLN A C 1
ATOM 1582 O O . GLN A 1 197 ? -14.226 -9.784 29.782 1.00 97.94 197 GLN A O 1
ATOM 1587 N N . PHE A 1 198 ? -12.330 -8.672 29.342 1.00 98.44 198 PHE A N 1
ATOM 1588 C CA . PHE A 1 198 ? -12.987 -7.641 28.544 1.00 98.44 198 PHE A CA 1
ATOM 1589 C C . PHE A 1 198 ? -13.144 -8.112 27.102 1.00 98.44 198 PHE A C 1
ATOM 1591 O O . PHE A 1 198 ? -12.187 -8.560 26.473 1.00 98.44 198 PHE A O 1
ATOM 1598 N N . ARG A 1 199 ? -14.334 -7.916 26.541 1.00 98.31 199 ARG A N 1
ATOM 1599 C CA . ARG A 1 199 ? -14.556 -7.982 25.098 1.00 98.31 199 ARG A CA 1
ATOM 1600 C C . ARG A 1 199 ? -14.224 -6.630 24.473 1.00 98.31 199 ARG A C 1
ATOM 1602 O O . ARG A 1 199 ? -14.809 -5.619 24.854 1.00 98.31 199 ARG A O 1
ATOM 1609 N N . TYR A 1 200 ? -13.321 -6.611 23.500 1.00 98.44 200 TYR A N 1
ATOM 1610 C CA . TYR A 1 200 ? -13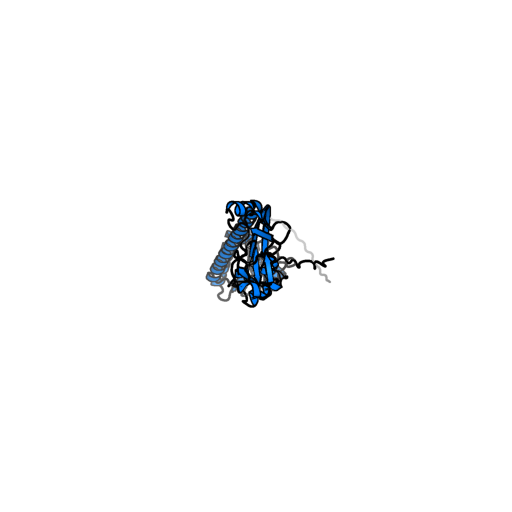.057 -5.414 22.705 1.00 98.44 200 TYR A CA 1
ATOM 1611 C C . TYR A 1 200 ? -14.174 -5.179 21.675 1.00 98.44 200 TYR A C 1
ATOM 1613 O O . TYR A 1 200 ? -14.685 -6.127 21.074 1.00 98.44 200 TYR A O 1
ATOM 1621 N N . LEU A 1 201 ? -14.554 -3.917 21.487 1.00 98.00 201 LEU A N 1
ATOM 1622 C CA . LEU A 1 201 ? -15.598 -3.478 20.568 1.00 98.00 201 LEU A CA 1
ATOM 1623 C C . LEU A 1 201 ? -15.140 -2.209 19.841 1.00 98.00 201 LEU A C 1
ATOM 1625 O O . LEU A 1 201 ? -14.847 -1.196 20.476 1.00 98.00 201 LEU A O 1
ATOM 1629 N N . ASN A 1 202 ? -15.099 -2.257 18.508 1.00 97.06 202 ASN A N 1
ATOM 1630 C CA . ASN A 1 202 ? -14.829 -1.090 17.675 1.00 97.06 202 ASN A CA 1
ATOM 1631 C C . ASN A 1 202 ? -16.138 -0.336 17.418 1.00 97.06 202 ASN A C 1
ATOM 1633 O O . ASN A 1 202 ? -17.051 -0.842 16.770 1.00 97.06 202 ASN A O 1
ATOM 1637 N N . VAL A 1 203 ? -16.229 0.898 17.910 1.00 97.50 203 VAL A N 1
ATOM 1638 C CA . VAL A 1 203 ? -17.480 1.672 17.896 1.00 97.50 203 VAL A CA 1
ATOM 1639 C C . VAL A 1 203 ? -17.928 2.059 16.486 1.00 97.50 203 VAL A C 1
ATOM 1641 O O . VAL A 1 203 ? -19.112 2.304 16.259 1.00 97.50 203 VAL A O 1
ATOM 1644 N N . THR A 1 204 ? -17.013 2.062 15.515 1.00 95.25 204 THR A N 1
ATOM 1645 C CA . THR A 1 204 ? -17.356 2.334 14.109 1.00 95.25 204 THR A CA 1
ATOM 1646 C C . THR A 1 204 ? -18.326 1.309 13.510 1.00 95.25 204 THR A C 1
ATOM 1648 O O . THR A 1 204 ? -18.994 1.619 12.530 1.00 95.25 204 THR A O 1
ATOM 1651 N N . GLU A 1 205 ? -18.470 0.131 14.123 1.00 96.00 205 GLU A N 1
ATOM 1652 C CA . GLU A 1 205 ? -19.396 -0.928 13.698 1.00 96.00 205 GLU A CA 1
ATOM 1653 C C . GLU A 1 205 ? -20.839 -0.724 14.209 1.00 96.00 205 GLU A C 1
ATOM 1655 O O . GLU A 1 205 ? -21.721 -1.515 13.888 1.00 96.00 205 GLU A O 1
ATOM 1660 N N . HIS A 1 206 ? -21.092 0.323 15.006 1.00 96.62 206 HIS A N 1
ATOM 1661 C CA . HIS A 1 206 ? -22.365 0.557 15.707 1.00 96.62 206 HIS A CA 1
ATOM 1662 C C . HIS A 1 206 ? -23.098 1.839 15.271 1.00 96.62 206 HIS A C 1
ATOM 1664 O O . HIS A 1 206 ? -23.915 2.372 16.025 1.00 96.62 206 HIS A O 1
ATOM 1670 N N . ASP A 1 207 ? -22.801 2.357 14.074 1.00 96.19 207 ASP A N 1
ATOM 1671 C CA . ASP A 1 207 ? -23.421 3.565 13.503 1.00 96.19 207 ASP A CA 1
ATOM 1672 C C . ASP A 1 207 ? -23.385 4.786 14.444 1.00 96.19 207 ASP A C 1
ATOM 1674 O O . ASP A 1 207 ? -24.319 5.589 14.472 1.00 96.19 207 ASP A O 1
ATOM 1678 N N . ILE A 1 208 ? -22.336 4.922 15.264 1.00 97.12 208 ILE A N 1
ATOM 1679 C CA . ILE A 1 208 ? -22.149 6.088 16.139 1.00 97.12 208 ILE A CA 1
ATOM 1680 C C . ILE A 1 208 ? -21.424 7.195 15.378 1.00 97.12 208 ILE A C 1
ATOM 1682 O O . ILE A 1 208 ? -20.355 6.976 14.796 1.00 97.12 208 ILE A O 1
ATOM 1686 N N . ASP A 1 209 ? -21.988 8.398 15.412 1.00 96.69 209 ASP A N 1
ATOM 1687 C CA . ASP A 1 209 ? -21.479 9.549 14.684 1.00 96.69 209 ASP A CA 1
ATOM 1688 C C . ASP A 1 209 ? -21.432 10.843 15.518 1.00 96.69 209 ASP A C 1
ATOM 1690 O O . ASP A 1 209 ? -21.772 10.896 16.697 1.00 96.69 209 ASP A O 1
ATOM 1694 N N . ARG A 1 210 ? -20.989 11.934 14.890 1.00 97.38 210 ARG A N 1
ATOM 1695 C CA . ARG A 1 210 ? -20.869 13.260 15.517 1.00 97.38 210 ARG A CA 1
ATOM 1696 C C . ARG A 1 210 ? -22.176 13.886 16.033 1.00 97.38 210 ARG A C 1
ATOM 1698 O O . ARG A 1 210 ? -22.083 14.861 16.775 1.00 97.38 210 ARG A O 1
ATOM 1705 N N . ILE A 1 211 ? -23.359 13.436 15.593 1.00 97.62 211 ILE A N 1
ATOM 1706 C CA . ILE A 1 211 ? -24.648 13.982 16.064 1.00 97.62 211 ILE A CA 1
ATOM 1707 C C . ILE A 1 211 ? -25.196 13.213 17.267 1.00 97.62 211 ILE A C 1
ATOM 1709 O O . ILE A 1 211 ? -26.145 13.672 17.910 1.00 97.62 211 ILE A O 1
ATOM 1713 N N . ASP A 1 212 ? -24.604 12.061 17.579 1.00 97.75 212 ASP A N 1
ATOM 1714 C CA . ASP A 1 212 ? -24.932 11.310 18.774 1.00 97.75 212 ASP A CA 1
ATOM 1715 C C . ASP A 1 212 ? -24.586 12.076 20.057 1.00 97.75 212 ASP A C 1
ATOM 1717 O O . ASP A 1 212 ? -23.814 13.033 20.094 1.00 97.75 212 ASP A O 1
ATOM 1721 N N . ASN A 1 213 ? -25.202 11.643 21.148 1.00 96.81 213 ASN A N 1
ATOM 1722 C CA . ASN A 1 213 ? -24.906 12.072 22.503 1.00 96.81 213 ASN A CA 1
ATOM 1723 C C . ASN A 1 213 ? -24.828 10.841 23.411 1.00 96.81 213 ASN A C 1
ATOM 1725 O O . ASN A 1 213 ? -25.132 9.726 22.998 1.00 96.81 213 ASN A O 1
ATOM 1729 N N . GLU A 1 214 ? -24.468 11.040 24.675 1.00 95.75 214 GLU A N 1
ATOM 1730 C CA . GLU A 1 214 ? -24.320 9.951 25.647 1.00 95.75 214 GLU A CA 1
ATOM 1731 C C . GLU A 1 214 ? -25.546 9.021 25.713 1.00 95.75 214 GLU A C 1
ATOM 1733 O O . GLU A 1 214 ? -25.388 7.804 25.706 1.00 95.75 214 GLU A O 1
ATOM 1738 N N . LYS A 1 215 ? -26.773 9.562 25.657 1.00 96.56 215 LYS A N 1
ATOM 1739 C CA . LYS A 1 215 ? -28.000 8.746 25.693 1.00 96.56 215 LYS A CA 1
ATOM 1740 C C . LYS A 1 215 ? -28.231 7.949 24.410 1.00 96.56 215 LYS A C 1
ATOM 1742 O O . LYS A 1 215 ? -28.832 6.878 24.453 1.00 96.56 215 LYS A O 1
ATOM 1747 N N . THR A 1 216 ? -27.864 8.483 23.244 1.00 97.62 216 THR A N 1
ATOM 1748 C CA . THR A 1 216 ? -28.005 7.735 21.984 1.00 97.62 216 THR A CA 1
ATOM 1749 C C . THR A 1 216 ? -26.915 6.674 21.863 1.00 97.62 216 THR A C 1
ATOM 1751 O O . THR A 1 216 ? -27.228 5.567 21.440 1.00 97.62 216 THR A O 1
ATOM 1754 N N . ILE A 1 217 ? -25.696 6.967 22.324 1.00 97.88 217 ILE A N 1
ATOM 1755 C CA . ILE A 1 217 ? -24.582 6.013 22.419 1.00 97.88 217 ILE A CA 1
ATOM 1756 C C . ILE A 1 217 ? -24.938 4.856 23.352 1.00 97.88 217 ILE A C 1
ATOM 1758 O O . ILE A 1 217 ? -24.787 3.703 22.960 1.00 97.88 217 ILE A O 1
ATOM 1762 N N . GLU A 1 218 ? -25.463 5.143 24.548 1.00 97.62 218 GLU A N 1
ATOM 1763 C CA . GLU A 1 218 ? -25.884 4.111 25.502 1.00 97.62 218 GLU A CA 1
ATOM 1764 C C . GLU A 1 218 ? -26.893 3.152 24.865 1.00 97.62 218 GLU A C 1
ATOM 1766 O O . GLU A 1 218 ? -26.664 1.949 24.855 1.00 97.62 218 GLU A O 1
ATOM 1771 N N . ARG A 1 219 ? -27.932 3.678 24.201 1.00 97.38 219 ARG A N 1
ATOM 1772 C CA . ARG A 1 219 ? -28.923 2.853 23.487 1.00 97.38 219 ARG A CA 1
ATOM 1773 C C . ARG A 1 219 ? -28.347 2.026 22.332 1.00 97.38 219 ARG A C 1
ATOM 1775 O O . ARG A 1 219 ? -28.951 1.022 21.972 1.00 97.38 219 ARG A O 1
ATOM 1782 N N . LYS A 1 220 ? -27.254 2.470 21.705 1.00 97.75 220 LYS A N 1
ATOM 1783 C CA . LYS A 1 220 ? -26.612 1.772 20.575 1.00 97.75 220 LYS A CA 1
ATOM 1784 C C . LYS A 1 220 ? -25.635 0.686 21.031 1.00 97.75 220 LYS A C 1
ATOM 1786 O O . LYS A 1 220 ? -25.458 -0.302 20.322 1.00 97.75 220 LYS A O 1
ATOM 1791 N N . LEU A 1 221 ? -24.984 0.877 22.179 1.00 97.62 221 LEU A N 1
ATOM 1792 C CA . LEU A 1 221 ? -23.943 -0.025 22.680 1.00 97.62 221 LEU A CA 1
ATOM 1793 C C . LEU A 1 221 ? -24.444 -1.000 23.746 1.00 97.62 221 LEU A C 1
ATOM 1795 O O . LEU A 1 221 ? -24.003 -2.148 23.768 1.00 97.62 221 LEU A O 1
ATOM 1799 N N . VAL A 1 222 ? -25.332 -0.558 24.638 1.00 97.25 222 VAL A N 1
ATOM 1800 C CA . VAL A 1 222 ? -25.847 -1.385 25.732 1.00 97.25 222 VAL A CA 1
ATOM 1801 C C . VAL A 1 222 ? -26.965 -2.274 25.202 1.00 97.25 222 VAL A C 1
ATOM 1803 O O . VAL A 1 222 ? -27.956 -1.796 24.655 1.00 97.25 222 VAL A O 1
ATOM 1806 N N . THR A 1 223 ? -26.788 -3.586 25.350 1.00 95.81 223 THR A N 1
ATOM 1807 C CA . THR A 1 223 ? -27.775 -4.583 24.902 1.00 95.81 223 THR A CA 1
ATOM 1808 C C . THR A 1 223 ? -28.553 -5.188 26.065 1.00 95.81 223 THR A C 1
ATOM 1810 O O . THR A 1 223 ? -29.678 -5.643 25.877 1.00 95.81 223 THR A O 1
ATOM 1813 N N . ASP A 1 224 ? -27.955 -5.191 27.256 1.00 95.19 224 ASP A N 1
ATOM 1814 C CA . ASP A 1 224 ? -28.553 -5.663 28.500 1.00 95.19 224 ASP A CA 1
ATOM 1815 C C . ASP A 1 224 ? -28.112 -4.740 29.645 1.00 95.19 224 ASP A C 1
ATOM 1817 O O . ASP A 1 224 ? -26.981 -4.833 30.124 1.00 95.19 224 ASP A O 1
ATOM 1821 N N . ASP A 1 225 ? -28.998 -3.841 30.086 1.00 92.12 225 ASP A N 1
ATOM 1822 C CA . ASP A 1 225 ? -28.704 -2.846 31.130 1.00 92.12 225 ASP A CA 1
ATOM 1823 C C . ASP A 1 225 ? -28.249 -3.480 32.453 1.00 92.12 225 ASP A C 1
ATOM 1825 O O . ASP A 1 225 ? -27.484 -2.879 33.213 1.00 92.12 225 ASP A O 1
ATOM 1829 N N . GLU A 1 226 ? -28.701 -4.697 32.763 1.00 92.38 226 GLU A N 1
ATOM 1830 C CA . GLU A 1 226 ? -28.354 -5.374 34.010 1.00 92.38 226 GLU A CA 1
ATOM 1831 C C . GLU A 1 226 ? -26.985 -6.043 33.921 1.00 92.38 226 GLU A C 1
ATOM 1833 O O . GLU A 1 226 ? -26.235 -6.026 34.906 1.00 92.38 226 GLU A O 1
ATOM 1838 N N . ARG A 1 227 ? -26.642 -6.580 32.746 1.00 95.94 227 ARG A N 1
ATOM 1839 C CA . ARG A 1 227 ? -25.450 -7.411 32.547 1.00 95.94 227 ARG A CA 1
ATOM 1840 C C . ARG A 1 227 ? -24.298 -6.711 31.850 1.00 95.94 227 ARG A C 1
ATOM 1842 O O . ARG A 1 227 ? -23.191 -7.223 31.938 1.00 95.94 227 ARG A O 1
ATOM 1849 N N . ASP A 1 228 ? -24.492 -5.575 31.201 1.00 97.69 228 ASP A N 1
ATOM 1850 C CA . ASP A 1 228 ? -23.404 -4.888 30.507 1.00 97.69 228 ASP A CA 1
ATOM 1851 C C . ASP A 1 228 ? -22.699 -3.877 31.413 1.00 97.69 228 ASP A C 1
ATOM 1853 O O . ASP A 1 228 ? -23.322 -3.092 32.130 1.00 97.69 228 ASP A O 1
ATOM 1857 N N . CYS A 1 229 ? -21.368 -3.899 31.357 1.00 97.88 229 CYS A N 1
ATOM 1858 C CA . CYS A 1 229 ? -20.491 -2.861 31.878 1.00 97.88 229 CYS A CA 1
ATOM 1859 C C . CYS A 1 229 ? -19.526 -2.458 30.759 1.00 97.88 229 CYS A C 1
ATOM 1861 O O . CYS A 1 229 ? -18.538 -3.150 30.492 1.00 97.88 229 CYS A O 1
ATOM 1863 N N . ILE A 1 230 ? -19.818 -1.337 30.097 1.00 98.31 230 ILE A N 1
ATOM 1864 C CA . ILE A 1 230 ? -19.060 -0.875 28.930 1.00 98.31 230 ILE A CA 1
ATOM 1865 C C . ILE A 1 230 ? -18.162 0.293 29.327 1.00 98.31 230 ILE A C 1
ATOM 1867 O O . ILE A 1 230 ? -18.645 1.350 29.727 1.00 98.31 230 ILE A O 1
ATOM 1871 N N . LEU A 1 231 ? -16.849 0.119 29.193 1.00 98.38 231 LEU A N 1
ATOM 1872 C CA . LEU A 1 231 ? -15.865 1.188 29.325 1.00 98.38 231 LEU A CA 1
ATOM 1873 C C . LEU A 1 231 ? -15.614 1.800 27.953 1.00 98.38 231 LEU A C 1
ATOM 1875 O O . LEU A 1 231 ? -15.121 1.120 27.058 1.00 98.38 231 LEU A O 1
ATOM 1879 N N . CYS A 1 232 ? -15.924 3.078 27.791 1.00 98.50 232 CYS A N 1
ATOM 1880 C CA . CYS A 1 232 ? -15.703 3.794 26.543 1.00 98.50 232 CYS A CA 1
ATOM 1881 C C . CYS A 1 232 ? -14.480 4.703 26.675 1.00 98.50 232 CYS A C 1
ATOM 1883 O O . CYS A 1 232 ? -14.386 5.496 27.618 1.00 98.50 232 CYS A O 1
ATOM 1885 N N . SER A 1 233 ? -13.555 4.609 25.725 1.00 98.38 233 SER A N 1
ATOM 1886 C CA . SER A 1 233 ? -12.366 5.463 25.654 1.00 98.38 233 SER A CA 1
ATOM 1887 C C . SER A 1 233 ? -11.857 5.554 24.209 1.00 98.38 233 SER A C 1
ATOM 1889 O O . SER A 1 233 ? -12.384 4.900 23.313 1.00 98.38 233 SER A O 1
ATOM 1891 N N . ASN A 1 234 ? -10.840 6.378 23.974 1.00 97.69 234 ASN A N 1
ATOM 1892 C CA . ASN A 1 234 ? -10.085 6.443 22.722 1.00 97.69 234 ASN A CA 1
ATOM 1893 C C . ASN A 1 234 ? -8.575 6.468 23.018 1.00 97.69 234 ASN A C 1
ATOM 1895 O O . ASN A 1 234 ? -8.161 6.580 24.175 1.00 97.69 234 ASN A O 1
ATOM 1899 N N . ASP A 1 235 ? -7.749 6.358 21.981 1.00 96.00 235 ASP A N 1
ATOM 1900 C CA . ASP A 1 235 ? -6.295 6.260 22.123 1.00 96.00 235 ASP A CA 1
ATOM 1901 C C . ASP A 1 235 ? -5.661 7.488 22.785 1.00 96.00 235 ASP A C 1
ATOM 1903 O O . ASP A 1 235 ? -4.761 7.340 23.616 1.00 96.00 235 ASP A O 1
ATOM 1907 N N . ASP A 1 236 ? -6.173 8.687 22.512 1.00 96.19 236 ASP A N 1
ATOM 1908 C CA . ASP A 1 236 ? -5.683 9.916 23.141 1.00 96.19 236 ASP A CA 1
ATOM 1909 C C . ASP A 1 236 ? -5.996 9.952 24.640 1.00 96.19 236 ASP A C 1
ATOM 1911 O O . ASP A 1 236 ? -5.131 10.275 25.462 1.00 96.19 236 ASP A O 1
ATOM 1915 N N . LEU A 1 237 ? -7.210 9.561 25.034 1.00 97.44 237 LEU A N 1
ATOM 1916 C CA . LEU A 1 237 ? -7.607 9.436 26.434 1.00 97.44 237 LEU A CA 1
ATOM 1917 C C . LEU A 1 237 ? -6.812 8.335 27.139 1.00 97.44 237 LEU A C 1
ATOM 1919 O O . LEU A 1 237 ? -6.372 8.538 28.270 1.00 97.44 237 LEU A O 1
ATOM 1923 N N . ASN A 1 238 ? -6.565 7.201 26.481 1.00 95.81 238 ASN A N 1
ATOM 1924 C CA . ASN A 1 238 ? -5.747 6.120 27.034 1.00 95.81 238 ASN A CA 1
ATOM 1925 C C . ASN A 1 238 ? -4.324 6.603 27.348 1.00 95.81 238 ASN A C 1
ATOM 1927 O O . ASN A 1 238 ? -3.793 6.295 28.416 1.00 95.81 238 ASN A O 1
ATOM 1931 N N . LYS A 1 239 ? -3.723 7.386 26.441 1.00 95.06 239 LYS A N 1
ATOM 1932 C CA . LYS A 1 239 ? -2.374 7.951 26.602 1.00 95.06 239 LYS A CA 1
ATOM 1933 C C . LYS A 1 239 ? -2.333 9.035 27.681 1.00 95.06 239 LYS A C 1
ATOM 1935 O O . LYS A 1 239 ? -1.454 9.019 28.538 1.00 95.06 239 LYS A O 1
ATOM 1940 N N . THR A 1 240 ? -3.286 9.967 27.663 1.00 97.38 240 THR A N 1
ATOM 1941 C CA . THR A 1 240 ? -3.278 11.152 28.543 1.00 97.38 240 THR A CA 1
ATOM 1942 C C . THR A 1 240 ? -3.844 10.896 29.941 1.00 97.38 240 THR A C 1
ATOM 1944 O O . THR A 1 240 ? -3.454 11.574 30.890 1.00 97.38 240 THR A O 1
ATOM 1947 N N . LYS A 1 241 ? -4.747 9.920 30.094 1.00 97.50 241 LYS A N 1
ATOM 1948 C CA . LYS A 1 241 ? -5.449 9.598 31.34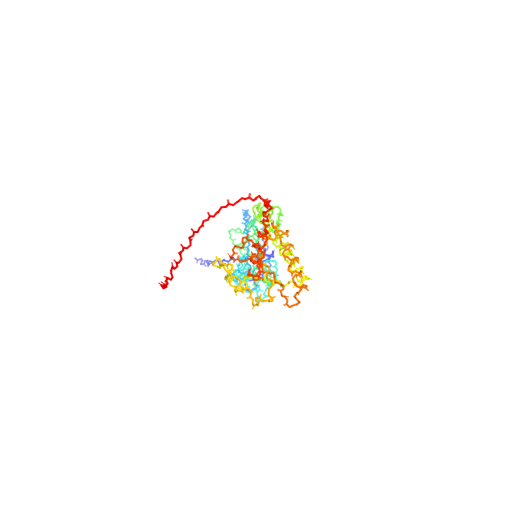9 1.00 97.50 241 LYS A CA 1
ATOM 1949 C C . LYS A 1 241 ? -5.337 8.110 31.706 1.00 97.50 241 LYS A C 1
ATOM 1951 O O . LYS A 1 241 ? -6.275 7.519 32.241 1.00 97.50 241 LYS A O 1
ATOM 1956 N N . SER A 1 242 ? -4.178 7.503 31.456 1.00 96.25 242 SER A N 1
ATOM 1957 C CA . SER A 1 242 ? -3.921 6.072 31.698 1.00 96.25 242 SER A CA 1
ATOM 1958 C C . SER A 1 242 ? -4.284 5.607 33.117 1.00 96.25 242 SER A C 1
ATOM 1960 O O . SER A 1 242 ? -4.880 4.545 33.282 1.00 96.25 242 SER A O 1
ATOM 1962 N N . GLY A 1 243 ? -4.014 6.425 34.142 1.00 97.12 243 GLY A N 1
ATOM 1963 C CA . GLY A 1 243 ? -4.397 6.130 35.528 1.00 97.12 243 GLY A CA 1
ATOM 1964 C C . GLY A 1 243 ? -5.913 6.021 35.741 1.00 97.12 243 GLY A C 1
ATOM 1965 O O . GLY A 1 243 ? -6.366 5.125 36.448 1.00 97.12 243 GLY A O 1
ATOM 1966 N N . GLN A 1 244 ? -6.708 6.874 35.081 1.00 97.31 244 GLN A N 1
ATOM 1967 C CA . GLN A 1 244 ? -8.173 6.802 35.137 1.00 97.31 244 GLN A CA 1
ATOM 1968 C C . GLN A 1 244 ? -8.683 5.516 34.478 1.00 97.31 244 GLN A C 1
ATOM 1970 O O . GLN A 1 244 ? -9.557 4.853 35.031 1.00 97.31 244 GLN A O 1
ATOM 1975 N N . LEU A 1 245 ? -8.112 5.133 33.331 1.00 97.50 245 LEU A N 1
ATOM 1976 C CA . LEU A 1 245 ? -8.468 3.883 32.658 1.00 97.50 245 LEU A CA 1
ATOM 1977 C C . LEU A 1 245 ? -8.159 2.663 33.529 1.00 97.50 245 LEU A C 1
ATOM 1979 O O . LEU A 1 245 ? -8.982 1.755 33.623 1.00 97.50 245 LEU A O 1
ATOM 1983 N N . LEU A 1 246 ? -6.983 2.633 34.162 1.00 97.06 246 LEU A N 1
ATOM 1984 C CA . LEU A 1 246 ? -6.599 1.543 35.061 1.00 97.06 246 LEU A CA 1
ATOM 1985 C C . LEU A 1 246 ? -7.569 1.423 36.240 1.00 97.06 246 LEU A C 1
ATOM 1987 O O . LEU A 1 246 ? -7.979 0.308 36.559 1.00 97.06 246 LEU A O 1
ATOM 1991 N N . GLN A 1 247 ? -7.986 2.549 36.827 1.00 97.25 247 GLN A N 1
ATOM 1992 C CA . GLN A 1 247 ? -8.985 2.552 37.894 1.00 97.25 247 GLN A CA 1
ATOM 1993 C C . GLN A 1 247 ? -10.337 2.019 37.402 1.00 97.25 247 GLN A C 1
ATOM 1995 O O . GLN A 1 247 ? -10.883 1.104 38.008 1.00 97.25 247 GLN A O 1
ATOM 2000 N N . LEU A 1 248 ? -10.843 2.517 36.268 1.00 97.44 248 LEU A N 1
ATOM 2001 C CA . LEU A 1 248 ? -12.116 2.060 35.697 1.00 97.44 248 LEU A CA 1
ATOM 2002 C C . LEU A 1 248 ? -12.104 0.559 35.373 1.00 97.44 248 LEU A C 1
ATOM 2004 O O . LEU A 1 248 ? -13.093 -0.132 35.619 1.00 97.44 248 LEU A O 1
ATOM 2008 N N . ARG A 1 249 ? -10.985 0.044 34.845 1.00 97.69 249 ARG A N 1
ATOM 2009 C CA . ARG A 1 249 ? -10.795 -1.393 34.596 1.00 97.69 249 ARG A CA 1
ATOM 2010 C C . ARG A 1 249 ? -10.809 -2.188 35.893 1.00 97.69 249 ARG A C 1
ATOM 2012 O O . ARG A 1 249 ? -11.481 -3.211 35.954 1.00 97.69 249 ARG A O 1
ATOM 2019 N N . HIS A 1 250 ? -10.091 -1.723 36.913 1.00 97.56 250 HIS A N 1
ATOM 2020 C CA . HIS A 1 250 ? -10.067 -2.373 38.219 1.00 97.56 250 HIS A CA 1
ATOM 2021 C C . HIS A 1 250 ? -11.470 -2.435 38.835 1.00 97.56 250 HIS A C 1
ATOM 2023 O O . HIS A 1 250 ? -11.924 -3.518 39.195 1.00 97.56 250 HIS A O 1
ATOM 2029 N N . ASP A 1 251 ? -12.188 -1.312 38.853 1.00 96.62 251 ASP A N 1
ATOM 2030 C CA . ASP A 1 251 ? -13.544 -1.227 39.400 1.00 96.62 251 ASP A CA 1
ATOM 2031 C C . ASP A 1 251 ? -14.514 -2.168 38.668 1.00 96.62 251 ASP A C 1
ATOM 2033 O O . ASP A 1 251 ? -15.334 -2.833 39.296 1.00 96.62 251 ASP A O 1
ATOM 2037 N N . ALA A 1 252 ? -14.413 -2.261 37.338 1.00 96.94 252 ALA A N 1
ATOM 2038 C CA . ALA A 1 252 ? -15.226 -3.173 36.535 1.00 96.94 252 ALA A CA 1
ATOM 2039 C C . ALA A 1 252 ? -14.906 -4.657 36.808 1.00 96.94 252 ALA A C 1
ATOM 2041 O O . ALA A 1 252 ? -15.816 -5.481 36.873 1.00 96.94 252 ALA A O 1
ATOM 2042 N N . ILE A 1 253 ? -13.633 -5.003 37.024 1.00 97.69 253 ILE A N 1
ATOM 2043 C CA . ILE A 1 253 ? -13.223 -6.367 37.397 1.00 97.69 253 ILE A CA 1
ATOM 2044 C C . ILE A 1 253 ? -13.740 -6.734 38.796 1.00 97.69 253 ILE A C 1
ATOM 2046 O O . ILE A 1 253 ? -14.205 -7.854 39.002 1.00 97.69 253 ILE A O 1
ATOM 2050 N N . GLU A 1 254 ? -13.694 -5.816 39.763 1.00 97.38 254 GLU A N 1
ATOM 2051 C CA . GLU A 1 254 ? -14.283 -6.055 41.087 1.00 97.38 254 GLU A CA 1
ATOM 2052 C C . GLU A 1 254 ? -15.814 -6.194 41.014 1.00 97.38 254 GLU A C 1
ATOM 2054 O O . GLU A 1 254 ? -16.396 -7.033 41.703 1.00 97.38 254 GLU A O 1
ATOM 2059 N N . GLU A 1 255 ? -16.484 -5.440 40.139 1.00 95.75 255 GLU A N 1
ATOM 2060 C CA . GLU A 1 255 ? -17.923 -5.593 39.883 1.00 95.75 255 GLU A CA 1
ATOM 2061 C C . GLU A 1 255 ? -18.248 -6.981 39.306 1.00 95.75 255 GLU A C 1
ATOM 2063 O O . GLU A 1 255 ? -19.172 -7.643 39.782 1.00 95.75 255 GLU A O 1
ATOM 2068 N N . LEU A 1 256 ? -17.433 -7.475 38.367 1.00 96.62 256 LEU A N 1
ATOM 2069 C CA . LEU A 1 256 ? -17.556 -8.822 37.802 1.00 96.62 256 LEU A CA 1
ATOM 2070 C C . LEU A 1 256 ? -17.402 -9.924 38.862 1.00 96.62 256 LEU A C 1
ATOM 2072 O O . LEU A 1 256 ? -18.134 -10.911 38.841 1.00 96.62 256 LEU A O 1
ATOM 2076 N N . LYS A 1 257 ? -16.490 -9.760 39.829 1.00 97.25 257 LYS A N 1
ATOM 2077 C CA . LYS A 1 257 ? -16.341 -10.721 40.939 1.00 97.25 257 LYS A CA 1
ATOM 2078 C C . LYS A 1 257 ? -17.601 -10.819 41.801 1.00 97.25 257 LYS A C 1
ATOM 2080 O O . LYS A 1 257 ? -17.886 -11.887 42.336 1.00 97.25 257 LYS A O 1
ATOM 2085 N N . ASN A 1 258 ? -18.346 -9.720 41.927 1.00 96.69 258 ASN A N 1
ATOM 2086 C CA . ASN A 1 258 ? -19.598 -9.664 42.683 1.00 96.69 258 ASN A CA 1
ATOM 2087 C C . ASN A 1 258 ? -20.823 -10.075 41.847 1.00 96.69 258 ASN A C 1
ATOM 2089 O O . ASN A 1 258 ? -21.845 -10.461 42.413 1.00 96.69 258 ASN A O 1
ATOM 2093 N N . ASN A 1 259 ? -20.732 -10.014 40.516 1.00 95.94 259 ASN A N 1
ATOM 2094 C CA . ASN A 1 259 ? -21.783 -10.415 39.588 1.00 95.94 259 ASN A CA 1
ATOM 2095 C C . ASN A 1 259 ? -21.194 -11.222 38.423 1.00 95.94 259 ASN A C 1
ATOM 2097 O O . ASN A 1 259 ? -20.788 -10.665 37.405 1.00 95.94 259 ASN A O 1
ATOM 2101 N N . SER A 1 260 ? -21.212 -12.549 38.546 1.00 95.75 260 SER A N 1
ATOM 2102 C CA . SER A 1 260 ? -20.640 -13.463 37.548 1.00 95.75 260 SER A CA 1
ATOM 2103 C C . SER A 1 260 ? -21.349 -13.455 36.189 1.00 95.75 260 SER A C 1
ATOM 2105 O O . SER A 1 260 ? -20.807 -13.991 35.225 1.00 95.75 260 SER A O 1
ATOM 2107 N N . ASN A 1 261 ? -22.536 -12.847 36.089 1.00 96.69 261 ASN A N 1
ATOM 2108 C CA . ASN A 1 261 ? -23.254 -12.676 34.824 1.00 96.69 261 ASN A CA 1
ATOM 2109 C C . ASN A 1 261 ? -22.892 -11.369 34.100 1.00 96.69 261 ASN A C 1
ATOM 2111 O O . ASN A 1 261 ? -23.421 -11.119 33.015 1.00 96.69 261 ASN A O 1
ATOM 2115 N N . LEU A 1 262 ? -22.040 -10.526 34.695 1.00 97.50 262 LEU A N 1
ATOM 2116 C CA . LEU A 1 262 ? -21.627 -9.258 34.108 1.00 97.50 262 LEU A CA 1
ATOM 2117 C C . LEU A 1 262 ? -20.720 -9.497 32.889 1.00 97.50 262 LEU A C 1
ATOM 2119 O O . LEU A 1 262 ? -19.818 -10.331 32.901 1.00 97.50 262 LEU A O 1
ATOM 2123 N N . ARG A 1 263 ? -20.946 -8.736 31.824 1.00 98.19 263 ARG A N 1
ATOM 2124 C CA . ARG A 1 263 ? -20.152 -8.710 30.600 1.00 98.19 263 ARG A CA 1
ATOM 2125 C C . ARG A 1 263 ? -19.339 -7.428 30.593 1.00 98.19 263 ARG A C 1
ATOM 2127 O O . ARG A 1 263 ? -19.890 -6.329 30.530 1.00 98.19 263 ARG A O 1
ATOM 2134 N N . LEU A 1 264 ? -18.022 -7.578 30.653 1.00 98.50 264 LEU A N 1
ATOM 2135 C CA . LEU A 1 264 ? -17.101 -6.456 30.556 1.00 98.50 264 LEU A CA 1
ATOM 2136 C C . LEU A 1 264 ? -16.816 -6.168 29.085 1.00 98.50 264 LEU A C 1
ATOM 2138 O O . LEU A 1 264 ? -16.361 -7.045 28.350 1.00 98.50 264 LEU A O 1
ATOM 2142 N N . ILE A 1 265 ? -17.085 -4.944 28.645 1.00 98.69 265 ILE A N 1
ATOM 2143 C CA . ILE A 1 265 ? -16.883 -4.521 27.258 1.00 98.69 265 ILE A CA 1
ATOM 2144 C C . ILE A 1 265 ? -16.001 -3.276 27.260 1.00 98.69 265 ILE A C 1
ATOM 2146 O O . ILE A 1 265 ? -16.202 -2.364 28.057 1.00 98.69 265 ILE A O 1
ATOM 2150 N N . TYR A 1 266 ? -15.015 -3.232 26.372 1.00 98.69 266 TYR A N 1
ATOM 2151 C CA . TYR A 1 266 ? -14.238 -2.033 26.090 1.00 98.69 266 TYR A CA 1
ATOM 2152 C C . TYR A 1 266 ? -14.632 -1.507 24.710 1.00 98.69 266 TYR A C 1
ATOM 2154 O O . TYR A 1 266 ? -14.348 -2.150 23.702 1.00 98.69 266 TYR A O 1
ATOM 2162 N N . ALA A 1 267 ? -15.295 -0.355 24.679 1.00 98.50 267 ALA A N 1
ATOM 2163 C CA . ALA A 1 267 ? -15.737 0.316 23.467 1.00 98.50 267 ALA A CA 1
ATOM 2164 C C . ALA A 1 267 ? -14.712 1.377 23.044 1.00 98.50 267 ALA A C 1
ATOM 2166 O O . ALA A 1 267 ? -14.450 2.344 23.764 1.00 98.50 267 ALA A O 1
ATOM 2167 N N . ASP A 1 268 ? -14.132 1.184 21.866 1.00 98.25 268 ASP A N 1
ATOM 2168 C CA . ASP A 1 268 ? -13.066 2.015 21.329 1.00 98.25 268 ASP A CA 1
ATOM 2169 C C . ASP A 1 268 ? -13.583 3.065 20.341 1.00 98.25 268 ASP A C 1
ATOM 2171 O O . ASP A 1 268 ? -14.079 2.738 19.262 1.00 98.25 268 ASP A O 1
ATOM 2175 N N . PHE A 1 269 ? -13.411 4.334 20.706 1.00 98.12 269 PHE A N 1
ATOM 2176 C CA . PHE A 1 269 ? -13.828 5.504 19.935 1.00 98.12 269 PHE A CA 1
ATOM 2177 C C . PHE A 1 269 ? -12.708 6.092 19.060 1.00 98.12 269 PHE A C 1
ATOM 2179 O O . PHE A 1 269 ? -12.915 7.132 18.442 1.00 98.12 269 PHE A O 1
ATOM 2186 N N . SER A 1 270 ? -11.531 5.463 18.978 1.00 95.62 270 SER A N 1
ATOM 2187 C CA . SER A 1 270 ? -10.341 6.048 18.322 1.00 95.62 270 SER A CA 1
ATOM 2188 C C . SER A 1 270 ? -10.523 6.376 16.838 1.00 95.62 270 SER A C 1
ATOM 2190 O O . SER A 1 270 ? -9.889 7.296 16.333 1.00 95.62 270 SER A O 1
ATOM 2192 N N . TYR A 1 271 ? -11.411 5.659 16.147 1.00 93.88 271 TYR A N 1
ATOM 2193 C CA . TYR A 1 271 ? -11.722 5.878 14.729 1.00 93.88 271 TYR A CA 1
ATOM 2194 C C . TYR A 1 271 ? -13.162 6.358 14.496 1.00 93.88 271 TYR A C 1
ATOM 2196 O O . TYR A 1 271 ? -13.636 6.393 13.362 1.00 93.88 271 TYR A O 1
ATOM 2204 N N . CYS A 1 272 ? -13.880 6.706 15.566 1.00 94.31 272 CYS A N 1
ATOM 2205 C CA . CYS A 1 272 ? -15.254 7.185 15.494 1.00 94.31 272 CYS A CA 1
ATOM 2206 C C . CYS A 1 272 ? -15.288 8.691 15.190 1.00 94.31 272 CYS A C 1
ATOM 2208 O O . CYS A 1 272 ? -14.415 9.445 15.611 1.00 94.31 272 CYS A O 1
ATOM 2210 N N . SER A 1 273 ? -16.323 9.150 14.478 1.00 95.44 273 SER A N 1
ATOM 2211 C CA . SER A 1 273 ? -16.524 10.588 14.235 1.00 95.44 273 SER A CA 1
ATOM 2212 C C . SER A 1 273 ? -17.093 11.341 15.447 1.00 95.44 273 SER A C 1
ATOM 2214 O O . SER A 1 273 ? -17.055 12.572 15.472 1.00 95.44 273 SER A O 1
ATOM 2216 N N . PHE A 1 274 ? -17.604 10.621 16.450 1.00 97.25 274 PHE A N 1
ATOM 2217 C CA . PHE A 1 274 ? -17.998 11.186 17.735 1.00 97.25 274 PHE A CA 1
ATOM 2218 C C . PHE A 1 274 ? -16.764 11.503 18.590 1.00 97.25 274 PHE A C 1
ATOM 2220 O O . PHE A 1 274 ? -15.987 10.615 18.944 1.00 97.25 274 PHE A O 1
ATOM 2227 N N . GLU A 1 275 ? -16.603 12.770 18.974 1.00 96.25 275 GLU A N 1
ATOM 2228 C CA . GLU A 1 275 ? -15.483 13.214 19.804 1.00 96.25 275 GLU A CA 1
ATOM 2229 C C . GLU A 1 275 ? -15.736 12.902 21.287 1.00 96.25 275 GLU A C 1
ATOM 2231 O O . GLU A 1 275 ? -16.354 13.675 22.029 1.00 96.25 275 GLU A O 1
ATOM 2236 N N . LEU A 1 276 ? -15.227 11.757 21.743 1.00 96.94 276 LEU A N 1
ATOM 2237 C CA . LEU A 1 276 ? -15.293 11.377 23.149 1.00 96.94 276 LEU A CA 1
ATOM 2238 C C . LEU A 1 276 ? -14.334 12.238 23.993 1.00 96.94 276 LEU A C 1
ATOM 2240 O O . LEU A 1 276 ? -13.125 12.017 24.017 1.00 96.94 276 LEU A O 1
ATOM 2244 N N . LYS A 1 277 ? -14.885 13.215 24.722 1.00 97.06 277 LYS A N 1
ATOM 2245 C CA . LYS A 1 277 ? -14.102 14.167 25.540 1.00 97.06 277 LYS A CA 1
ATOM 2246 C C . LYS A 1 277 ? -13.568 13.578 26.847 1.00 97.06 277 LYS A C 1
ATOM 2248 O O . LYS A 1 277 ? -12.558 14.042 27.376 1.00 97.06 277 LYS A O 1
ATOM 2253 N N . ASN A 1 278 ? -14.264 12.593 27.410 1.00 97.62 278 ASN A N 1
ATOM 2254 C CA . ASN A 1 278 ? -13.901 11.934 28.661 1.00 97.62 278 ASN A CA 1
ATOM 2255 C C . ASN A 1 278 ? -14.217 10.444 28.577 1.00 97.62 278 ASN A C 1
ATOM 2257 O O . ASN A 1 278 ? -15.178 10.060 27.918 1.00 97.62 278 ASN A O 1
ATOM 2261 N N . MET A 1 279 ? -13.441 9.625 29.291 1.00 98.19 279 MET A N 1
ATOM 2262 C CA . MET A 1 279 ? -13.794 8.220 29.491 1.00 98.19 279 MET A CA 1
ATOM 2263 C C . MET A 1 279 ? -15.147 8.138 30.197 1.00 98.19 279 MET A C 1
ATOM 2265 O O . MET A 1 279 ? -15.411 8.912 31.121 1.00 98.19 279 MET A O 1
ATOM 2269 N N . MET A 1 280 ? -15.978 7.192 29.781 1.00 96.38 280 MET A N 1
ATOM 2270 C CA . MET A 1 280 ? -17.317 6.984 30.332 1.00 96.38 280 MET A CA 1
ATOM 2271 C C . MET A 1 280 ? -17.552 5.496 30.600 1.00 96.38 280 MET A C 1
ATOM 2273 O O . MET A 1 280 ? -16.942 4.635 29.963 1.00 96.38 280 MET A O 1
ATOM 2277 N N . LYS A 1 281 ? -18.419 5.204 31.570 1.00 97.31 281 LYS A N 1
ATOM 2278 C CA . LYS A 1 281 ? -18.822 3.850 31.956 1.00 97.31 281 LYS A CA 1
ATOM 2279 C C . LYS A 1 281 ? -20.335 3.739 31.785 1.00 97.31 281 LYS A C 1
ATOM 2281 O O . LYS A 1 281 ? -21.057 4.532 32.379 1.00 97.31 281 LYS A O 1
ATOM 2286 N N . LEU A 1 282 ? -20.786 2.785 30.975 1.00 97.00 282 LEU A N 1
ATOM 2287 C CA . LEU A 1 282 ? -22.197 2.558 30.658 1.00 97.00 282 LEU A CA 1
ATOM 2288 C C . LEU A 1 282 ? -22.705 1.241 31.274 1.00 97.00 282 LEU A C 1
ATOM 2290 O O . LEU A 1 282 ? -21.907 0.303 31.397 1.00 97.00 282 LEU A O 1
ATOM 2294 N N . PRO A 1 283 ? -24.011 1.141 31.595 1.00 95.19 283 PRO A N 1
ATOM 2295 C CA . PRO A 1 283 ? -25.030 2.199 31.487 1.00 95.19 283 PRO A CA 1
ATOM 2296 C C . PRO A 1 283 ? -24.869 3.285 32.567 1.00 95.19 283 PRO A C 1
ATOM 2298 O O . PRO A 1 283 ? -24.482 2.994 33.703 1.00 95.19 283 PRO A O 1
ATOM 2301 N N . SER A 1 284 ? -25.147 4.551 32.233 1.00 86.81 284 SER A N 1
ATOM 2302 C CA . SER A 1 284 ? -24.827 5.689 33.116 1.00 86.81 284 SER A CA 1
ATOM 2303 C C . SER A 1 284 ? -25.702 5.736 34.382 1.00 86.81 284 SER A C 1
ATOM 2305 O O . SER A 1 284 ? -25.273 6.227 35.432 1.00 86.81 284 SER A O 1
ATOM 2307 N N . ASN A 1 285 ? -26.912 5.168 34.327 1.00 82.88 285 ASN A N 1
ATOM 2308 C CA . ASN A 1 285 ? -27.889 5.149 35.426 1.00 82.88 285 ASN A CA 1
ATOM 2309 C C . ASN A 1 285 ? -27.406 4.425 36.703 1.00 82.88 285 ASN A C 1
ATOM 2311 O O . ASN A 1 285 ? -27.816 4.786 37.811 1.00 82.88 285 ASN A O 1
ATOM 2315 N N . LYS A 1 286 ? -26.512 3.438 36.576 1.00 79.69 286 LYS A N 1
ATOM 2316 C CA . LYS A 1 286 ? -25.948 2.686 37.707 1.00 79.69 286 LYS A CA 1
ATOM 2317 C C . LYS A 1 286 ? -25.008 3.541 38.558 1.00 79.69 286 LYS A C 1
ATOM 2319 O O . LYS A 1 286 ? -24.874 3.300 39.757 1.00 79.69 286 LYS A O 1
ATOM 2324 N N . TYR A 1 287 ? -24.387 4.562 37.968 1.00 74.81 287 TYR A N 1
ATOM 2325 C CA . TYR A 1 287 ? -23.280 5.290 38.592 1.00 74.81 287 TYR A CA 1
ATOM 2326 C C . TYR A 1 287 ? -23.660 6.699 39.068 1.00 74.81 287 TYR A C 1
ATOM 2328 O O . TYR A 1 287 ? -23.039 7.221 39.996 1.00 74.81 287 TYR A O 1
ATOM 2336 N N . THR A 1 288 ? -24.728 7.298 38.531 1.00 69.06 288 THR A N 1
ATOM 2337 C CA . THR A 1 288 ? -25.202 8.631 38.950 1.00 69.06 288 THR A CA 1
ATOM 2338 C C . THR A 1 288 ? -25.733 8.667 40.388 1.00 69.06 288 THR A C 1
ATOM 2340 O O . THR A 1 288 ? -25.582 9.673 41.074 1.00 69.06 288 THR A O 1
ATOM 2343 N N . ASN A 1 289 ? -26.278 7.561 40.907 1.00 56.34 289 ASN A N 1
ATOM 2344 C CA . ASN A 1 289 ? -26.874 7.515 42.253 1.00 56.34 289 ASN A CA 1
ATOM 2345 C C . ASN A 1 289 ? -25.851 7.442 43.410 1.00 56.34 289 ASN A C 1
ATOM 2347 O O . ASN A 1 289 ? -26.233 7.563 44.579 1.00 56.34 289 ASN A O 1
ATOM 2351 N N . GLY A 1 290 ? -24.562 7.239 43.111 1.00 53.25 290 GLY A N 1
ATOM 2352 C CA . GLY A 1 290 ? -23.503 7.087 44.116 1.00 53.25 290 GLY A CA 1
ATOM 2353 C C . GLY A 1 290 ? -22.815 8.392 44.529 1.00 53.25 290 GLY A C 1
ATOM 2354 O O . GLY A 1 290 ? -22.363 8.507 45.670 1.00 53.25 290 GLY A O 1
ATOM 2355 N N . GLN A 1 291 ? -22.749 9.395 43.646 1.00 51.53 291 GLN A N 1
ATOM 2356 C CA . GLN A 1 291 ? -21.976 10.613 43.924 1.00 51.53 291 GLN A CA 1
ATOM 2357 C C . GLN A 1 291 ? -22.710 11.630 44.815 1.00 51.53 291 GLN A C 1
ATOM 2359 O O . GLN A 1 291 ? -22.050 12.316 45.595 1.00 51.53 291 GLN A O 1
ATOM 2364 N N . ASP A 1 292 ? -24.048 11.656 44.829 1.00 49.06 292 ASP A N 1
ATOM 2365 C CA . ASP A 1 292 ? -24.805 12.610 45.662 1.00 49.06 292 ASP A CA 1
ATOM 2366 C C . ASP A 1 292 ? -24.968 12.188 47.132 1.00 49.06 292 ASP A C 1
ATOM 2368 O O . ASP A 1 292 ? -25.107 13.034 48.019 1.00 49.06 292 ASP A O 1
ATOM 2372 N N . LYS A 1 293 ? -24.864 10.893 47.455 1.00 46.78 293 LYS A N 1
ATOM 2373 C CA . LYS A 1 293 ? -25.030 10.425 48.847 1.00 46.78 293 LYS A CA 1
ATOM 2374 C C . LYS A 1 293 ? -23.826 10.705 49.752 1.00 46.78 293 LYS A C 1
ATOM 2376 O O . LYS A 1 293 ? -23.954 10.622 50.971 1.00 46.78 293 LYS A O 1
ATOM 2381 N N . SER A 1 294 ? -22.671 11.083 49.200 1.00 50.00 294 SER A N 1
ATOM 2382 C CA . SER A 1 294 ? -21.465 11.382 49.991 1.00 50.00 294 SER A CA 1
ATOM 2383 C C . SER A 1 294 ? -21.379 12.831 50.502 1.00 50.00 294 SER A C 1
ATOM 2385 O O . SER A 1 294 ? -20.537 13.118 51.352 1.00 50.00 294 SER A O 1
ATOM 2387 N N . LYS A 1 295 ? -22.279 13.734 50.074 1.00 48.03 295 LYS A N 1
ATOM 2388 C CA . LYS A 1 295 ? -22.338 15.131 50.560 1.00 48.03 295 LYS A CA 1
ATOM 2389 C C . LYS A 1 295 ? -23.440 15.423 51.584 1.00 48.03 295 LYS A C 1
ATOM 2391 O O . LYS A 1 295 ? -23.462 16.516 52.139 1.00 48.03 295 LYS A O 1
ATOM 2396 N N . GLN A 1 296 ? -24.295 14.455 51.916 1.00 44.94 296 GLN A N 1
ATOM 2397 C CA . GLN A 1 296 ? -25.261 14.566 53.017 1.00 44.94 296 GLN A CA 1
ATOM 2398 C C . GLN A 1 296 ? -24.854 13.682 54.205 1.00 44.94 296 GLN A C 1
ATOM 2400 O O . GLN A 1 296 ? -25.597 12.807 54.641 1.00 44.94 296 GLN A O 1
ATOM 2405 N N . ARG A 1 297 ? -23.662 13.909 54.770 1.00 41.72 297 ARG A N 1
ATOM 2406 C CA . ARG A 1 297 ? -23.427 13.552 56.176 1.00 41.72 297 ARG A CA 1
ATOM 2407 C C . ARG A 1 297 ? -23.835 14.737 57.040 1.00 41.72 297 ARG A C 1
ATOM 2409 O O . ARG A 1 297 ? -23.287 15.827 56.919 1.00 41.72 297 ARG A O 1
ATOM 2416 N N . ALA A 1 298 ? -24.840 14.481 57.869 1.00 44.69 298 ALA A N 1
ATOM 2417 C CA . ALA A 1 298 ? -25.450 15.390 58.819 1.00 44.69 298 ALA A CA 1
ATOM 2418 C C . ALA A 1 298 ? -24.414 16.199 59.615 1.00 44.69 298 ALA A C 1
ATOM 2420 O O . ALA A 1 298 ? -23.621 15.646 60.377 1.00 44.69 298 ALA A O 1
ATOM 2421 N N . ILE A 1 299 ? -24.493 17.524 59.496 1.00 42.00 299 ILE A N 1
ATOM 2422 C CA . ILE A 1 299 ? -24.052 18.426 60.555 1.00 42.00 299 ILE A CA 1
ATOM 2423 C C . ILE A 1 299 ? -25.058 18.226 61.689 1.00 42.00 299 ILE A C 1
ATOM 2425 O O . ILE A 1 299 ? -26.165 18.753 61.646 1.00 42.00 299 ILE A O 1
ATOM 2429 N N . ILE A 1 300 ? -24.694 17.406 62.673 1.00 43.38 300 ILE A N 1
ATOM 2430 C CA . ILE A 1 300 ? -25.359 17.383 63.974 1.00 43.38 300 ILE A CA 1
ATOM 2431 C C . ILE A 1 300 ? -24.977 18.703 64.656 1.00 43.38 300 ILE A C 1
ATOM 2433 O O . ILE A 1 300 ? -23.795 18.901 64.947 1.00 43.38 300 ILE A O 1
ATOM 2437 N N . PRO A 1 301 ? -25.911 19.633 64.917 1.00 39.22 301 PRO A N 1
ATOM 2438 C CA . PRO A 1 301 ? -25.605 20.792 65.728 1.00 39.22 301 PRO A CA 1
ATOM 2439 C C . PRO A 1 301 ? -25.635 20.352 67.192 1.00 39.22 301 PRO A C 1
ATOM 2441 O O . PRO A 1 301 ? -26.698 20.112 67.763 1.00 39.22 301 PRO A O 1
ATOM 2444 N N . SER A 1 302 ? -24.465 20.271 67.817 1.00 45.91 302 SER A N 1
ATOM 2445 C CA . SER A 1 302 ? -24.350 20.249 69.273 1.00 45.91 302 SER A CA 1
ATOM 2446 C C . SER A 1 302 ? -24.844 21.590 69.820 1.00 45.91 302 SER A C 1
ATOM 2448 O O . SER A 1 302 ? -24.090 22.561 69.872 1.00 45.91 302 SER A O 1
ATOM 2450 N N . ARG A 1 303 ? -26.121 21.671 70.207 1.00 37.47 303 ARG A N 1
ATOM 2451 C CA . ARG A 1 303 ? -26.659 22.794 70.983 1.00 37.47 303 ARG A CA 1
ATOM 2452 C C . ARG A 1 303 ? -26.977 22.340 72.400 1.00 37.47 303 ARG A C 1
ATOM 2454 O O . ARG A 1 303 ? -27.859 21.520 72.633 1.00 37.47 303 ARG A O 1
ATOM 2461 N N . GLN A 1 304 ? -26.221 22.920 73.326 1.00 39.72 304 GLN A N 1
ATOM 2462 C CA . GLN A 1 304 ? -26.513 22.987 74.749 1.00 39.72 304 GLN A CA 1
ATOM 2463 C C . GLN A 1 304 ? -27.914 23.573 74.968 1.00 39.72 304 GLN A C 1
ATOM 2465 O O . GLN A 1 304 ? -28.273 24.592 74.376 1.00 39.72 304 GLN A O 1
ATOM 2470 N N . PHE A 1 305 ? -28.684 22.935 75.845 1.00 35.25 305 PHE A N 1
ATOM 2471 C CA . PHE A 1 305 ? -29.911 23.493 76.393 1.00 35.25 305 PHE A CA 1
ATOM 2472 C C . PHE A 1 305 ? -29.559 24.606 77.389 1.00 35.25 305 PHE A C 1
ATOM 2474 O O . PHE A 1 305 ? -29.040 24.339 78.470 1.00 35.25 305 PHE A O 1
ATOM 2481 N N . GLN A 1 306 ? -29.882 25.848 77.031 1.00 36.31 306 GLN A N 1
ATOM 2482 C CA . GLN A 1 306 ? -30.279 2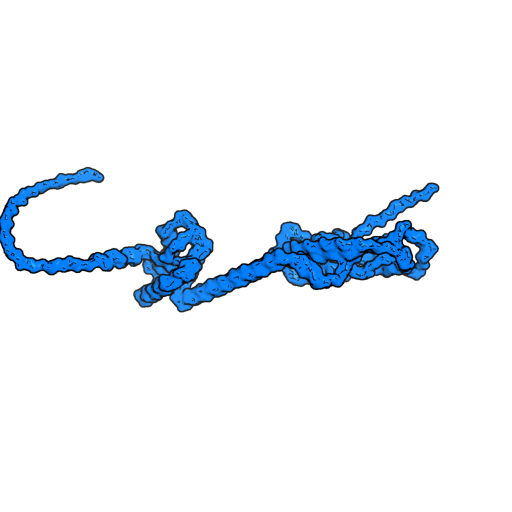6.871 77.993 1.00 36.31 306 GLN A CA 1
ATOM 2483 C C . GLN A 1 306 ? -31.789 27.057 77.877 1.00 36.31 306 GLN A C 1
ATOM 2485 O O . GLN A 1 306 ? -32.347 27.220 76.793 1.00 36.31 306 GLN A O 1
ATOM 2490 N N . THR A 1 307 ? -32.435 26.979 79.029 1.00 37.69 307 THR A N 1
ATOM 2491 C CA . THR A 1 307 ? -33.838 27.274 79.270 1.00 37.69 307 THR A CA 1
ATOM 2492 C C . THR A 1 307 ? -34.090 28.771 79.121 1.00 37.69 307 THR A C 1
ATOM 2494 O O . THR A 1 307 ? -33.347 29.581 79.658 1.00 37.69 307 THR A O 1
ATOM 2497 N N . THR A 1 308 ? -35.170 29.158 78.447 1.00 33.41 308 THR A N 1
ATOM 2498 C CA . THR A 1 308 ? -36.121 30.146 78.977 1.00 33.41 308 THR A CA 1
ATOM 2499 C C . THR A 1 308 ? -37.416 30.131 78.172 1.00 33.41 308 THR A C 1
ATOM 2501 O O . THR A 1 308 ? -37.448 29.907 76.965 1.00 33.41 308 THR A O 1
ATOM 2504 N N . ASN A 1 309 ? -38.488 30.330 78.927 1.00 35.91 309 ASN A N 1
ATOM 2505 C CA . ASN A 1 309 ? -39.882 30.420 78.532 1.00 35.91 309 ASN A CA 1
ATOM 2506 C C . ASN A 1 309 ? -40.138 31.526 77.500 1.00 35.91 309 ASN A C 1
ATOM 2508 O O . ASN A 1 309 ? -39.579 32.613 77.612 1.00 35.91 309 ASN A O 1
ATOM 2512 N N . SER A 1 310 ? -41.116 31.332 76.617 1.00 38.78 310 SER A N 1
ATOM 2513 C CA . SER A 1 310 ? -42.291 32.216 76.572 1.00 38.78 310 SER A CA 1
ATOM 2514 C C . SER A 1 310 ? -43.303 31.772 75.520 1.00 38.78 310 SER A C 1
ATOM 2516 O O . SER A 1 310 ? -42.992 31.319 74.424 1.00 38.78 310 SER A O 1
ATOM 2518 N N . SER A 1 311 ? -44.546 31.894 75.950 1.00 38.75 311 SER A N 1
ATOM 2519 C CA . SER A 1 311 ? -45.813 31.652 75.290 1.00 38.75 311 SER A CA 1
ATOM 2520 C C . SER A 1 311 ? -45.981 32.452 73.995 1.00 38.75 311 SER A C 1
ATOM 2522 O O . SER A 1 311 ? -45.627 33.625 73.949 1.00 38.75 311 SER A O 1
ATOM 2524 N N . SER A 1 312 ? -46.672 31.900 72.997 1.00 38.69 312 SER A N 1
ATOM 2525 C CA . SER A 1 312 ? -47.919 32.512 72.508 1.00 38.69 312 SER A CA 1
ATOM 2526 C C . SER A 1 312 ? -48.574 31.720 71.376 1.00 38.69 312 SER A C 1
ATOM 2528 O O . SER A 1 312 ? -47.955 31.118 70.508 1.00 38.69 312 SER A O 1
ATOM 2530 N N . THR A 1 313 ? -49.890 31.736 71.487 1.00 38.47 313 THR A N 1
ATOM 2531 C CA . THR A 1 313 ? -50.964 31.122 70.720 1.00 38.47 313 THR A CA 1
ATOM 2532 C C . THR A 1 313 ? -51.175 31.781 69.352 1.00 38.47 313 THR A C 1
ATOM 2534 O O . THR A 1 313 ? -51.081 33.004 69.269 1.00 38.47 313 THR A O 1
ATOM 2537 N N . LYS A 1 314 ? -51.574 30.989 68.339 1.00 43.25 314 LYS A N 1
ATOM 2538 C CA . LYS A 1 314 ? -52.558 31.262 67.245 1.00 43.25 314 LYS A CA 1
ATOM 2539 C C . LYS A 1 314 ? -52.329 30.217 66.137 1.00 43.25 314 LYS A C 1
ATOM 2541 O O . LYS A 1 314 ? -51.238 30.152 65.595 1.00 43.25 314 LYS A O 1
ATOM 2546 N N . VAL A 1 315 ? -53.183 29.211 65.919 1.00 41.16 315 VAL A N 1
ATOM 2547 C CA . VAL A 1 315 ? -54.536 29.211 65.311 1.00 41.16 315 VAL A CA 1
ATOM 2548 C C . VAL A 1 315 ? -54.614 29.993 63.996 1.00 41.16 315 VAL A C 1
ATOM 2550 O O . VAL A 1 315 ? -54.524 31.215 64.028 1.00 41.16 315 VAL A O 1
ATOM 2553 N N . LEU A 1 316 ? -54.808 29.256 62.892 1.00 39.19 316 LEU A N 1
ATOM 2554 C CA . LEU A 1 316 ? -55.765 29.424 61.769 1.00 39.19 316 LEU A CA 1
ATOM 2555 C C . LEU A 1 316 ? -55.215 28.615 60.565 1.00 39.19 316 LEU A C 1
ATOM 2557 O O . LEU A 1 316 ? -54.128 28.901 60.082 1.00 39.19 316 LEU A O 1
ATOM 2561 N N . THR A 1 317 ? -55.738 27.417 60.274 1.00 35.41 317 THR A N 1
ATOM 2562 C CA . THR A 1 317 ? -56.871 27.082 59.371 1.00 35.41 317 THR A CA 1
ATOM 2563 C C . THR A 1 317 ? -56.654 27.376 57.884 1.00 35.41 317 THR A C 1
ATOM 2565 O O . THR A 1 317 ? -56.531 28.541 57.528 1.00 35.41 317 THR A O 1
ATOM 2568 N N . ASN A 1 318 ? -56.849 26.311 57.084 1.00 37.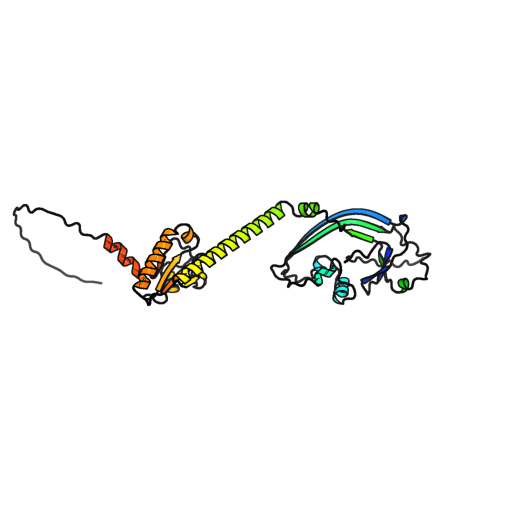94 318 ASN A N 1
ATOM 2569 C CA . ASN A 1 318 ? -57.524 26.262 55.771 1.00 37.94 318 ASN A CA 1
ATOM 2570 C C . ASN A 1 318 ? -56.860 27.026 54.595 1.00 37.94 318 ASN A C 1
ATOM 2572 O O . ASN A 1 318 ? -56.253 28.064 54.780 1.00 37.94 318 ASN A O 1
ATOM 2576 N N . THR A 1 319 ? -56.905 26.606 53.328 1.00 40.19 319 THR A N 1
ATOM 2577 C CA . THR A 1 319 ? -57.765 25.660 52.599 1.00 40.19 319 THR A CA 1
ATOM 2578 C C . THR A 1 319 ? -57.106 25.355 51.244 1.00 40.19 319 THR A C 1
ATOM 2580 O O . THR A 1 319 ? -56.407 26.201 50.697 1.00 40.19 319 THR A O 1
ATOM 2583 N N . GLN A 1 320 ? -57.381 24.154 50.732 1.00 40.88 320 GLN A N 1
ATOM 2584 C CA . GLN A 1 320 ? -57.674 23.776 49.339 1.00 40.88 320 GLN A CA 1
ATOM 2585 C C . GLN A 1 320 ? -57.589 24.847 48.224 1.00 40.88 320 GLN A C 1
ATOM 2587 O O . GLN A 1 320 ? -58.193 25.909 48.349 1.00 40.88 320 GLN A O 1
ATOM 2592 N N . ASN A 1 321 ? -57.010 24.486 47.069 1.00 38.56 321 ASN A N 1
ATOM 2593 C CA . ASN A 1 321 ? -57.727 24.203 45.800 1.00 38.56 321 ASN A CA 1
ATOM 2594 C C . ASN A 1 321 ? -56.726 24.102 44.623 1.00 38.56 321 ASN A C 1
ATOM 2596 O O . ASN A 1 321 ? -55.829 24.930 44.523 1.00 38.56 321 ASN A O 1
ATOM 2600 N N . ILE A 1 322 ? -56.697 22.966 43.911 1.00 46.38 322 ILE A N 1
ATOM 2601 C CA . ILE A 1 322 ? -57.349 22.686 42.604 1.00 46.38 322 ILE A CA 1
ATOM 2602 C C . ILE A 1 322 ? -56.589 23.322 41.421 1.00 46.38 322 ILE A C 1
ATOM 2604 O O . ILE A 1 322 ? -56.656 24.534 41.257 1.00 46.38 322 ILE A O 1
ATOM 2608 N N . ASP A 1 323 ? -55.901 22.446 40.665 1.00 51.88 323 ASP A N 1
ATOM 2609 C CA . ASP A 1 323 ? -55.885 22.216 39.197 1.00 51.88 323 ASP A CA 1
ATOM 2610 C C . ASP A 1 323 ? -55.853 23.392 38.198 1.00 51.88 323 ASP A C 1
ATOM 2612 O O . ASP A 1 323 ? -56.312 24.492 38.508 1.00 51.88 323 ASP A O 1
ATOM 2616 N N . PRO A 1 324 ? -55.394 23.170 36.943 1.00 67.69 324 PRO A N 1
ATOM 2617 C CA . PRO A 1 324 ? -55.180 21.890 36.233 1.00 67.69 324 PRO A CA 1
ATOM 2618 C C . PRO A 1 324 ? -53.739 21.536 35.849 1.00 67.69 324 PRO A C 1
ATOM 2620 O O . PRO A 1 324 ? -52.887 22.447 35.739 1.00 67.69 324 PRO A O 1
#

Secondary structure (DSSP, 8-state):
----PPPP------SSS---TTEEEETTTTEEEEE----GGGEEEEEEEEEEEEEEETT-S----HHHHTT--HHHHHHHHTTSS---GGGGGGG--SPP-TT-EEEEEEEEEEEEEE-SS----TT--TT-GGGGT--EE--EEEEE-S---HHHHHHHS-HHHHHHHHHHHHHHHHHHHHHHHHHHHHHHHHHTTEEEEEGGGGT--TT--HHHHHHHH-S-TTTEEEEEE-HHHHHHSHHHHHHHHHHHHHHHHH-TT-EEEEEE-TT-SS---S-EEESTHHHHHHHGGGS-----------------------------

Foldseek 3Di:
DDPPDDDDDDDFDDQDDPDDAQFFAQLQLRDGLGGDPDDPVQKDKFFDKDKDKDKDFLPDPCVPDVCVVVPGDPSVVVSLVVPSDDCDHNSVVVVVPDDRDRPDIDIDIWIFGIKMFGPPDPPPPVDPPPPDPSVVRGDDGHGMDGDTDPPPPVVNVVVVCPPVVVVVVVVVVVVVVVVVVVVVVVVVVCVVCVVLQAAEAECVVQPDAQVDDLVNSLVRPPPDQVAEKEKEDEPVCCVPVVVVVVVSSVVVSVVCVVPVSHHHYYYYCHPHNHDDPHIDIPPPVVPPVPPVVVPPDDPPDPDDDDDDDDDDDDDDDDDDDDDD

Organism: NCBI:txid392033

Sequence (324 aa):
MSNEQPLFVTSRKAIDSSGSIGSLYDGYKDLILGKVNMSSKEKRHQAHKSKQCMIINGNNDQKENILKIIGVENELRLSILLNLRDKTGLSAIIDYSNPINEYTRFFYYSYLDREEQLYNNPPKMQSFNESSKLQTIATHIITVIDVRSGKIRVPTIDQALSSSNQSFIKTTIRDLTLNLNDLKEKGHFINDLERQQFRYLNVTEHDIDRIDNEKTIERKLVTDDERDCILCSNDDLNKTKSGQLLQLRHDAIEELKNNSNLRLIYADFSYCSFELKNMMKLPSNKYTNGQDKSKQRAIIPSRQFQTTNSSSTKVLTNTQNIDP

pLDDT: mean 79.97, std 18.96, range [33.41, 98.69]